Protein AF-A0AAC9Z2P5-F1 (afdb_monomer)

pLDDT: mean 71.12, std 23.17, range [28.77, 97.88]

Radius of gyration: 20.82 Å; Cα contacts (8 Å, |Δi|>4): 228; chains: 1; bounding box: 39×48×89 Å

Organism: NCBI:txid28188

Solvent-accessible surface area (backbone atoms only — not comparable to full-atom values): 12042 Å² total; per-residue (Å²): 138,86,84,81,79,80,78,75,80,77,70,73,73,67,75,71,77,74,74,50,66,41,58,65,67,42,62,92,55,55,72,71,54,43,32,51,53,54,41,75,43,54,64,71,54,55,46,48,36,51,46,46,52,45,52,56,54,65,72,40,83,64,60,72,65,56,46,48,26,52,47,42,42,41,56,30,56,71,49,62,93,42,72,83,44,45,59,54,24,51,52,24,53,48,51,44,44,72,74,40,28,33,58,45,51,41,42,68,65,72,50,88,62,88,69,87,63,80,84,60,80,88,42,79,51,67,45,55,65,70,48,48,55,50,53,60,66,44,68,84,48,86,80,38,84,61,62,96,76,76,61,90,67,72,59,74,47,29,21,80,29,43,28,56,67,59,86,83,58,65,78,90,41,74,76,54,58,43,45,68,29,78,57,31,7,35,72,84,32,70,40,74,47,65,81,81,81,82,129

Foldseek 3Di:
DDDDPPPPPPPPPPPPPPPQLLCVLCPVDDPLVSLQSLLPDDLVSLLSLLLSLLVLVLPAPDDPLLNVLSVLLSVCSVVPPDLVSVLSNLVSLLVNLQPAALVLNCQSFVDSDHDHDPVDHPHDHRQDVVLSVVSVVCSLQPPPPDHPPPPCPDNDQFDPPLAPSPSDDPPVRRHHHYDHDSNAHHGSRSDHSPPDPDD

Sequence (199 aa):
MLVAFVASCNRTETISEKKSFRKEFIGEKGIGVVREDFKNASFDVKQKLWIDKLEYLLNQDFDNEIRADIRVIKDFISDFGNEDKYLAFNQATIRLANNIPKEDFMLMFTSLDDYDYSGSFLGKEKVSKVFIDYIEGLKETYYLGENLNGSSIPSVARRKCSCRWCLFVPEEYVTANCDEADFGCGFLWLQSCNRTVFI

InterPro domains:
  IPR061182 Bacteriocin fulvocin C-related [NF033852] (35-197)

Structure (mmCIF, N/CA/C/O backbone):
data_AF-A0AAC9Z2P5-F1
#
_entry.id   AF-A0AAC9Z2P5-F1
#
loop_
_atom_site.group_PDB
_atom_site.id
_atom_site.type_symbol
_atom_site.label_atom_id
_atom_site.label_alt_id
_atom_site.label_comp_id
_atom_site.label_asym_id
_atom_site.label_entity_id
_atom_site.label_seq_id
_atom_site.pdbx_PDB_ins_code
_atom_site.Cartn_x
_atom_site.Cartn_y
_atom_site.Cartn_z
_atom_site.occupancy
_atom_site.B_iso_or_equiv
_atom_site.auth_seq_id
_atom_site.auth_comp_id
_atom_site.auth_asym_id
_atom_site.auth_atom_id
_atom_site.pdbx_PDB_model_num
ATOM 1 N N . MET A 1 1 ? 2.412 -29.783 60.852 1.00 38.56 1 MET A N 1
ATOM 2 C CA . MET A 1 1 ? 2.744 -30.077 59.442 1.00 38.56 1 MET A CA 1
ATOM 3 C C . MET A 1 1 ? 2.203 -28.913 58.621 1.00 38.56 1 MET A C 1
ATOM 5 O O . MET A 1 1 ? 0.990 -28.779 58.554 1.00 38.56 1 MET A O 1
ATOM 9 N N . LEU A 1 2 ? 3.053 -27.995 58.144 1.00 29.05 2 LEU A N 1
ATOM 10 C CA . LEU A 1 2 ? 2.599 -26.867 57.316 1.00 29.05 2 LEU A CA 1
ATOM 11 C C . LEU A 1 2 ? 2.594 -27.287 55.845 1.00 29.05 2 LEU A C 1
ATOM 13 O O . LEU A 1 2 ? 3.617 -27.740 55.340 1.00 29.05 2 LEU A O 1
ATOM 17 N N . VAL A 1 3 ? 1.464 -27.095 55.165 1.00 34.88 3 VAL A N 1
ATOM 18 C CA . VAL A 1 3 ? 1.374 -27.207 53.706 1.00 34.88 3 VAL A CA 1
ATOM 19 C C . VAL A 1 3 ? 1.555 -25.807 53.130 1.00 34.88 3 VAL A C 1
ATOM 21 O O . VAL A 1 3 ? 0.666 -24.965 53.239 1.00 34.88 3 VAL A O 1
ATOM 24 N N . ALA A 1 4 ? 2.727 -25.543 52.556 1.00 33.09 4 ALA A N 1
ATOM 25 C CA . ALA A 1 4 ? 2.986 -24.296 51.850 1.00 33.09 4 ALA A CA 1
ATOM 26 C C . ALA A 1 4 ? 2.346 -24.360 50.457 1.00 33.09 4 ALA A C 1
ATOM 28 O O . ALA A 1 4 ? 2.823 -25.078 49.578 1.00 33.09 4 ALA A O 1
ATOM 29 N N . PHE A 1 5 ? 1.272 -23.599 50.247 1.00 35.12 5 PHE A N 1
ATOM 30 C CA . PHE A 1 5 ? 0.732 -23.377 48.911 1.00 35.12 5 PHE A CA 1
ATOM 31 C C . PHE A 1 5 ? 1.657 -22.424 48.154 1.00 35.12 5 PHE A C 1
ATOM 33 O O . PHE A 1 5 ? 1.626 -21.212 48.365 1.00 35.12 5 PHE A O 1
ATOM 40 N N . VAL A 1 6 ? 2.472 -22.971 47.251 1.00 39.66 6 VAL A N 1
ATOM 41 C CA . VAL A 1 6 ? 3.164 -22.166 46.242 1.00 39.66 6 VAL A CA 1
ATOM 42 C C . VAL A 1 6 ? 2.120 -21.731 45.219 1.00 39.66 6 VAL A C 1
ATOM 44 O O . VAL A 1 6 ? 1.816 -22.453 44.270 1.00 39.66 6 VAL A O 1
ATOM 47 N N . ALA A 1 7 ? 1.547 -20.548 45.430 1.00 38.81 7 ALA A N 1
ATOM 48 C CA . ALA A 1 7 ? 0.775 -19.868 44.405 1.00 38.81 7 ALA A CA 1
ATOM 49 C C . ALA A 1 7 ? 1.733 -19.485 43.270 1.00 38.81 7 ALA A C 1
ATOM 51 O O . ALA A 1 7 ? 2.387 -18.443 43.312 1.00 38.81 7 ALA A O 1
ATOM 52 N N . SER A 1 8 ? 1.843 -20.356 42.265 1.00 33.38 8 SER A N 1
ATOM 53 C CA . SER A 1 8 ? 2.483 -19.994 41.008 1.00 33.38 8 SER A CA 1
ATOM 54 C C . SER A 1 8 ? 1.663 -18.869 40.391 1.00 33.38 8 SER A C 1
ATOM 56 O O . SER A 1 8 ? 0.564 -19.099 39.879 1.00 33.38 8 SER A O 1
ATOM 58 N N . CYS A 1 9 ? 2.188 -17.646 40.459 1.00 36.66 9 CYS A N 1
ATOM 59 C CA . CYS A 1 9 ? 1.732 -16.552 39.620 1.00 36.66 9 CYS A CA 1
ATOM 60 C C . CYS A 1 9 ? 2.089 -16.904 38.180 1.00 36.66 9 CYS A C 1
ATOM 62 O O . CYS A 1 9 ? 3.079 -16.412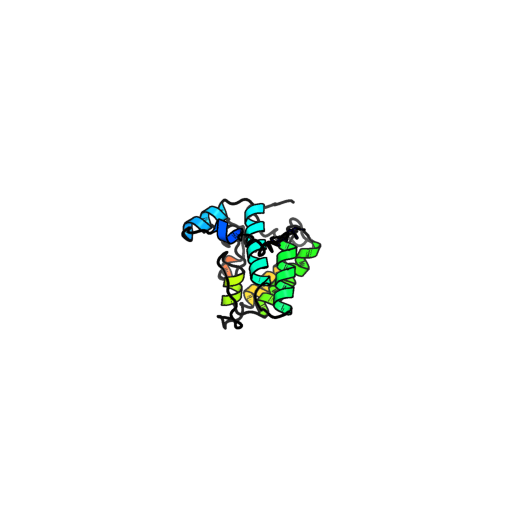 37.636 1.00 36.66 9 CYS A O 1
ATOM 64 N N . ASN A 1 10 ? 1.260 -17.748 37.566 1.00 36.12 10 ASN A N 1
ATOM 65 C CA . ASN A 1 10 ? 1.227 -17.936 36.131 1.00 36.12 10 ASN A CA 1
ATOM 66 C C . ASN A 1 10 ? 0.667 -16.636 35.550 1.00 36.12 10 ASN A C 1
ATOM 68 O O . ASN A 1 10 ? -0.513 -16.512 35.224 1.00 36.12 10 ASN A O 1
ATOM 72 N N . ARG A 1 11 ? 1.532 -15.619 35.515 1.00 36.16 11 ARG A N 1
ATOM 73 C CA . ARG A 1 11 ? 1.327 -14.405 34.754 1.00 36.16 11 ARG A CA 1
ATOM 74 C C . ARG A 1 11 ? 1.364 -14.879 33.313 1.00 36.16 11 ARG A C 1
ATOM 76 O O . ARG A 1 11 ? 2.428 -14.947 32.709 1.00 36.16 11 ARG A O 1
ATOM 83 N N . THR A 1 12 ? 0.197 -15.245 32.785 1.00 35.53 12 THR A N 1
ATOM 84 C CA . THR A 1 12 ? -0.056 -15.082 31.362 1.00 35.53 12 THR A CA 1
ATOM 85 C C . THR A 1 12 ? 0.378 -13.666 31.056 1.00 35.53 12 THR A C 1
ATOM 87 O O . THR A 1 12 ? -0.281 -12.706 31.465 1.00 35.53 12 THR A O 1
ATOM 90 N N . GLU A 1 13 ? 1.527 -13.546 30.403 1.00 32.72 13 GLU A N 1
ATOM 91 C CA . GLU A 1 13 ? 1.824 -12.383 29.602 1.00 32.72 13 GLU A CA 1
ATOM 92 C C . GLU A 1 13 ? 0.683 -12.329 28.590 1.00 32.72 13 GLU A C 1
ATOM 94 O O . GLU A 1 13 ? 0.676 -13.038 27.584 1.00 32.72 13 GLU A O 1
ATOM 99 N N . THR A 1 14 ? -0.344 -11.538 28.917 1.00 34.78 14 THR A N 1
ATOM 100 C CA . THR A 1 14 ? -1.194 -10.913 27.911 1.00 34.78 14 THR A CA 1
ATOM 101 C C . THR A 1 14 ? -0.233 -10.415 26.862 1.00 34.78 14 THR A C 1
ATOM 103 O O . THR A 1 14 ? 0.610 -9.582 27.206 1.00 34.78 14 THR A O 1
ATOM 106 N N . ILE A 1 15 ? -0.311 -11.016 25.667 1.00 41.56 15 ILE A N 1
ATOM 107 C CA . ILE A 1 15 ? 0.574 -10.758 24.533 1.00 41.56 15 ILE A CA 1
ATOM 108 C C . ILE A 1 15 ? 0.814 -9.260 24.521 1.00 41.56 15 ILE A C 1
ATOM 110 O O . ILE A 1 15 ? -0.129 -8.505 24.285 1.00 41.56 15 ILE A O 1
ATOM 114 N N . SER A 1 16 ? 2.034 -8.861 24.900 1.00 40.00 16 SER A N 1
ATOM 115 C CA . SER A 1 16 ? 2.401 -7.454 25.000 1.00 40.00 16 SER A CA 1
ATOM 116 C C . SER A 1 16 ? 1.984 -6.827 23.686 1.00 40.00 16 SER A C 1
ATOM 118 O O . SER A 1 16 ? 2.420 -7.325 22.643 1.00 40.00 16 SER A O 1
ATOM 120 N N . GLU A 1 17 ? 1.081 -5.840 23.731 1.00 48.19 17 GLU A N 1
ATOM 121 C CA . GLU A 1 17 ? 0.601 -5.156 22.537 1.00 48.19 17 GLU A CA 1
ATOM 122 C C . GLU A 1 17 ? 1.838 -4.650 21.810 1.00 48.19 17 GLU A C 1
ATOM 124 O O . GLU A 1 17 ? 2.473 -3.680 22.232 1.00 48.19 17 GLU A O 1
ATOM 129 N N . LYS A 1 18 ? 2.251 -5.387 20.772 1.00 56.19 18 LYS A N 1
ATOM 130 C CA . LYS A 1 18 ? 3.518 -5.154 20.096 1.00 56.19 18 LYS A CA 1
ATOM 131 C C . LYS A 1 18 ? 3.327 -3.859 19.335 1.00 56.19 18 LYS A C 1
ATOM 133 O O . LYS A 1 18 ? 2.736 -3.852 18.259 1.00 56.19 18 LYS A O 1
ATOM 138 N N . LYS A 1 19 ? 3.724 -2.768 19.987 1.00 69.00 19 LYS A N 1
ATOM 139 C CA . LYS A 1 19 ? 3.325 -1.413 19.633 1.00 69.00 19 LYS A CA 1
ATOM 140 C C . LYS A 1 19 ? 3.670 -1.176 18.167 1.00 69.00 19 LYS A C 1
ATOM 142 O O . LYS A 1 19 ? 4.831 -1.277 17.777 1.00 69.00 19 LYS A O 1
ATOM 147 N N . SER A 1 20 ? 2.626 -0.979 17.360 1.00 87.44 20 SER A N 1
ATOM 148 C CA . SER A 1 20 ? 2.726 -0.907 15.900 1.00 87.44 20 SER A CA 1
ATOM 149 C C . SER A 1 20 ? 3.740 0.165 15.521 1.00 87.44 20 SER A C 1
ATOM 151 O O . SER A 1 20 ? 3.612 1.318 15.941 1.00 87.44 20 SER A O 1
ATOM 153 N N . PHE A 1 21 ? 4.745 -0.213 14.730 1.00 91.38 21 PHE A N 1
ATOM 154 C CA . PHE A 1 21 ? 5.845 0.684 14.368 1.00 91.38 21 PHE A CA 1
ATOM 155 C C . PHE A 1 21 ? 5.322 1.932 13.645 1.00 91.38 21 PHE A C 1
ATOM 157 O O . PHE A 1 21 ? 5.793 3.045 13.868 1.00 91.38 21 PHE A O 1
ATOM 164 N N . ARG A 1 22 ? 4.275 1.754 12.838 1.00 93.12 22 ARG A N 1
ATOM 165 C CA . ARG A 1 22 ? 3.532 2.820 12.169 1.00 93.12 22 ARG A CA 1
ATOM 166 C C . ARG A 1 22 ? 2.780 3.724 13.146 1.00 93.12 22 ARG A C 1
ATOM 168 O O . ARG A 1 22 ? 2.851 4.940 12.991 1.00 93.12 22 ARG A O 1
ATOM 175 N N . LYS A 1 23 ? 2.123 3.181 14.181 1.00 92.06 23 LYS A N 1
ATOM 176 C CA . LYS A 1 23 ? 1.479 4.002 15.229 1.00 92.06 23 LYS A CA 1
ATOM 177 C C . LYS A 1 23 ? 2.495 4.821 16.025 1.00 92.06 23 LYS A C 1
ATOM 179 O O . LYS A 1 23 ? 2.200 5.961 16.368 1.00 92.06 23 LYS A O 1
ATOM 184 N N . GLU A 1 24 ? 3.694 4.294 16.273 1.00 93.31 24 GLU A N 1
ATOM 185 C CA . GLU A 1 24 ? 4.787 5.068 16.886 1.00 93.31 24 GLU A CA 1
ATOM 186 C C . GLU A 1 24 ? 5.329 6.159 15.959 1.00 93.31 24 GLU A C 1
ATOM 188 O O . GLU A 1 24 ? 5.602 7.272 16.405 1.00 93.31 24 GLU A O 1
ATOM 193 N N . PHE A 1 25 ? 5.466 5.851 14.668 1.00 92.38 25 PHE A N 1
ATOM 194 C CA . PHE A 1 25 ? 5.950 6.790 13.662 1.00 92.38 25 PHE A CA 1
ATOM 195 C C . PHE A 1 25 ? 4.997 7.973 13.452 1.00 92.38 25 PHE A C 1
ATOM 197 O O . PHE A 1 25 ? 5.459 9.108 13.324 1.00 92.38 25 PHE A O 1
ATOM 204 N N . ILE A 1 26 ? 3.685 7.719 13.447 1.00 91.94 26 ILE A N 1
ATOM 205 C CA . ILE A 1 26 ? 2.638 8.746 13.355 1.00 91.94 26 ILE A CA 1
ATOM 206 C C . ILE A 1 26 ? 2.529 9.511 14.682 1.00 91.94 26 ILE A C 1
ATOM 208 O O . ILE A 1 26 ? 2.657 10.733 14.696 1.00 91.94 26 ILE A O 1
ATOM 212 N N . GLY A 1 27 ? 2.343 8.811 15.806 1.00 89.94 27 GLY A N 1
ATOM 213 C CA . GLY A 1 27 ? 2.159 9.430 17.122 1.00 89.94 27 GLY A CA 1
ATOM 214 C C . GLY A 1 27 ? 1.035 10.475 17.134 1.00 89.94 27 GLY A C 1
ATOM 215 O O . GLY A 1 27 ? -0.022 10.273 16.547 1.00 89.94 27 GLY A O 1
ATOM 216 N N . GLU A 1 28 ? 1.287 11.615 17.780 1.00 90.44 28 GLU A N 1
ATOM 217 C CA . GLU A 1 28 ? 0.388 12.785 17.799 1.00 90.44 28 GLU A CA 1
ATOM 218 C C . GLU A 1 28 ? 0.760 13.836 16.728 1.00 90.44 28 GLU A C 1
ATOM 220 O O . GLU A 1 28 ? 0.352 14.997 16.798 1.00 90.44 28 GLU A O 1
ATOM 225 N N . LYS A 1 29 ? 1.590 13.470 15.740 1.00 89.75 29 LYS A N 1
ATOM 226 C CA . LYS A 1 29 ? 2.103 14.412 14.737 1.00 89.75 29 LYS A CA 1
ATOM 227 C C . LYS A 1 29 ? 0.994 14.848 13.780 1.00 89.75 29 LYS A C 1
ATOM 229 O O . LYS A 1 29 ? 0.235 14.035 13.259 1.00 89.75 29 LYS A O 1
ATOM 234 N N . GLY A 1 30 ? 0.966 16.138 13.448 1.00 86.25 30 GLY A N 1
ATOM 235 C CA . GLY A 1 30 ? 0.124 16.637 12.361 1.00 86.25 30 GLY A CA 1
ATOM 236 C C . GLY A 1 30 ? 0.540 16.051 11.005 1.00 86.25 30 GLY A C 1
ATOM 237 O O . GLY A 1 30 ? 1.726 15.834 10.754 1.00 86.25 30 GLY A O 1
ATOM 238 N N . ILE A 1 31 ? -0.422 15.860 10.096 1.00 83.00 31 ILE A N 1
ATOM 239 C CA . ILE A 1 31 ? -0.222 15.199 8.790 1.00 83.00 31 ILE A CA 1
ATOM 240 C C . ILE A 1 31 ? 0.928 15.782 7.944 1.00 83.00 31 ILE A C 1
ATOM 242 O O . ILE A 1 31 ? 1.578 15.050 7.201 1.00 83.00 31 ILE A O 1
ATOM 246 N N . GLY A 1 32 ? 1.218 17.083 8.064 1.00 83.00 32 GLY A N 1
ATOM 247 C CA . GLY A 1 32 ? 2.366 17.711 7.398 1.00 83.00 32 GLY A CA 1
ATOM 248 C C . GLY A 1 32 ? 3.719 17.212 7.919 1.00 83.00 32 GLY A C 1
ATOM 249 O O . GLY A 1 32 ? 4.622 16.971 7.126 1.00 83.00 32 GLY A O 1
ATOM 250 N N . VAL A 1 33 ? 3.835 16.987 9.231 1.00 88.31 33 VAL A N 1
ATOM 251 C CA . VAL A 1 33 ? 5.052 16.463 9.872 1.00 88.31 33 VAL A CA 1
ATOM 252 C C . VAL A 1 33 ? 5.230 14.982 9.546 1.00 88.31 33 VAL A C 1
ATOM 254 O O . VAL A 1 33 ? 6.318 14.583 9.157 1.00 88.31 33 VAL A O 1
ATOM 257 N N . VAL A 1 34 ? 4.158 14.178 9.596 1.00 87.06 34 VAL A N 1
ATOM 258 C CA . VAL A 1 34 ? 4.211 12.751 9.208 1.00 87.06 34 VAL A CA 1
ATOM 259 C C . VAL A 1 34 ? 4.698 12.579 7.765 1.00 87.06 34 VAL A C 1
ATOM 261 O O . VAL A 1 34 ? 5.475 11.669 7.485 1.00 87.06 34 VAL A O 1
ATOM 264 N N . ARG A 1 35 ? 4.270 13.458 6.847 1.00 81.69 35 ARG A N 1
ATOM 265 C CA . ARG A 1 35 ? 4.728 13.453 5.448 1.00 81.69 35 ARG A CA 1
ATOM 266 C C . ARG A 1 35 ? 6.212 13.781 5.322 1.00 81.69 35 ARG A C 1
ATOM 268 O O . ARG A 1 35 ? 6.916 13.043 4.645 1.00 81.69 35 ARG A O 1
ATOM 275 N N . GLU A 1 36 ? 6.685 14.834 5.983 1.00 82.56 36 GLU A N 1
ATOM 276 C CA . GLU A 1 36 ? 8.094 15.240 5.913 1.00 82.56 36 GLU A CA 1
ATOM 277 C C . GLU A 1 36 ? 9.021 14.219 6.601 1.00 82.56 36 GLU A C 1
ATOM 279 O O . GLU A 1 36 ? 10.070 13.872 6.059 1.00 82.56 36 GLU A O 1
ATOM 284 N N . ASP A 1 37 ? 8.602 13.644 7.731 1.00 87.94 37 ASP A N 1
ATOM 285 C CA . ASP A 1 37 ? 9.304 12.527 8.371 1.00 87.94 37 ASP A CA 1
ATOM 286 C C . ASP A 1 37 ? 9.356 11.304 7.443 1.00 87.94 37 ASP A C 1
ATOM 288 O O . ASP A 1 37 ? 10.399 10.662 7.327 1.00 87.94 37 ASP A O 1
ATOM 292 N N . PHE A 1 38 ? 8.251 10.973 6.760 1.00 86.25 38 PHE A N 1
ATOM 293 C CA . PHE A 1 38 ? 8.214 9.846 5.824 1.00 86.25 38 PHE A CA 1
ATOM 294 C C . PHE A 1 38 ? 9.111 10.096 4.615 1.00 86.25 38 PHE A C 1
ATOM 296 O O . PHE A 1 38 ? 9.877 9.218 4.237 1.00 86.25 38 PHE A O 1
ATOM 303 N N . LYS A 1 39 ? 9.065 11.294 4.029 1.00 78.94 39 LYS A N 1
ATOM 304 C CA . LYS A 1 39 ? 9.911 11.716 2.906 1.00 78.94 39 LYS A CA 1
ATOM 305 C C . LYS A 1 39 ? 11.392 11.488 3.210 1.00 78.94 39 LYS A C 1
ATOM 307 O O . LYS A 1 39 ? 12.069 10.802 2.443 1.00 78.94 39 LYS A O 1
ATOM 312 N N . ASN A 1 40 ? 11.842 11.974 4.367 1.00 83.06 40 ASN A N 1
ATOM 313 C CA . ASN A 1 40 ? 13.234 11.912 4.819 1.00 83.06 40 ASN A CA 1
ATOM 314 C C . ASN A 1 40 ? 13.641 10.560 5.445 1.00 83.06 40 ASN A C 1
ATOM 316 O O . ASN A 1 40 ? 14.812 10.362 5.767 1.00 83.06 40 ASN A O 1
ATOM 320 N N . ALA A 1 41 ? 12.709 9.617 5.614 1.00 85.56 41 ALA A N 1
ATOM 321 C CA . ALA A 1 41 ? 13.006 8.286 6.128 1.00 85.56 41 ALA A CA 1
ATOM 322 C C . ALA A 1 41 ? 13.820 7.436 5.132 1.00 85.56 41 ALA A C 1
ATOM 324 O O . ALA A 1 41 ? 13.641 7.521 3.910 1.00 85.56 41 ALA A O 1
ATOM 325 N N . SER A 1 42 ? 14.680 6.559 5.666 1.00 85.75 42 SER A N 1
ATOM 326 C CA . SER A 1 42 ? 15.396 5.556 4.870 1.00 85.75 42 SER A CA 1
ATOM 327 C C . SER A 1 42 ? 14.437 4.541 4.241 1.00 85.75 42 SER A C 1
ATOM 329 O O . SER A 1 42 ? 13.297 4.380 4.688 1.00 85.75 42 SER A O 1
ATOM 331 N N . PHE A 1 43 ? 14.919 3.823 3.222 1.00 83.50 43 PHE A N 1
ATOM 332 C CA . PHE A 1 43 ? 14.176 2.735 2.589 1.00 83.50 43 PHE A CA 1
ATOM 333 C C . PHE A 1 43 ? 13.653 1.725 3.624 1.00 83.50 43 PHE A C 1
ATOM 335 O O . PHE A 1 43 ? 12.448 1.503 3.679 1.00 83.50 43 PHE A O 1
ATOM 342 N N . ASP A 1 44 ? 14.513 1.213 4.509 1.00 87.50 44 ASP A N 1
ATOM 343 C CA . ASP A 1 44 ? 14.148 0.217 5.531 1.00 87.50 44 ASP A CA 1
ATOM 344 C C . ASP A 1 44 ? 13.015 0.700 6.452 1.00 87.50 44 ASP A C 1
ATOM 346 O O . ASP A 1 44 ? 12.132 -0.068 6.837 1.00 87.50 44 ASP A O 1
ATOM 350 N N . VAL A 1 45 ? 13.008 1.993 6.801 1.00 91.25 45 VAL A N 1
ATOM 351 C CA . VAL A 1 45 ? 11.936 2.590 7.610 1.00 91.25 45 VAL A CA 1
ATOM 352 C C . VAL A 1 45 ? 10.639 2.647 6.804 1.00 91.25 45 VAL A C 1
ATOM 354 O O . VAL A 1 45 ? 9.611 2.194 7.304 1.00 91.25 45 VAL A O 1
ATOM 357 N N . LYS A 1 46 ? 10.675 3.127 5.552 1.00 88.06 46 LYS A N 1
ATOM 358 C CA . LYS A 1 46 ? 9.504 3.158 4.653 1.00 88.06 46 LYS A CA 1
ATOM 359 C C . LYS A 1 46 ? 8.936 1.749 4.434 1.00 88.06 46 LYS A C 1
ATOM 361 O O . LYS A 1 46 ? 7.738 1.536 4.612 1.00 88.06 46 LYS A O 1
ATOM 366 N N . GLN A 1 47 ? 9.795 0.777 4.134 1.00 90.62 47 GLN A N 1
ATOM 367 C CA . GLN A 1 47 ? 9.462 -0.637 3.953 1.00 90.62 47 GLN A CA 1
ATOM 368 C C . GLN A 1 47 ? 8.773 -1.206 5.202 1.00 90.62 47 GLN A C 1
ATOM 370 O O . GLN A 1 47 ? 7.673 -1.755 5.114 1.00 90.62 47 GLN A O 1
ATOM 375 N N . LYS A 1 48 ? 9.360 -0.997 6.386 1.00 94.44 48 LYS A N 1
ATOM 376 C CA . LYS A 1 48 ? 8.805 -1.465 7.662 1.00 94.44 48 LYS A CA 1
ATOM 377 C C . LYS A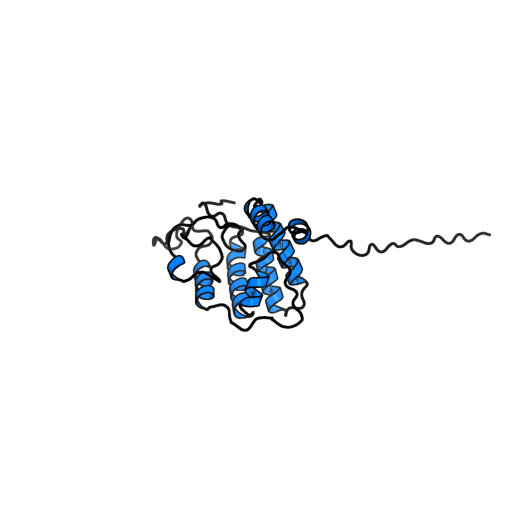 1 48 ? 7.450 -0.831 7.996 1.00 94.44 48 LYS A C 1
ATOM 379 O O . LYS A 1 48 ? 6.588 -1.525 8.529 1.00 94.44 48 LYS A O 1
ATOM 384 N N . LEU A 1 49 ? 7.230 0.446 7.669 1.00 94.00 49 LEU A N 1
ATOM 385 C CA . LEU A 1 49 ? 5.930 1.112 7.850 1.00 94.00 49 LEU A CA 1
ATOM 386 C C . LEU A 1 49 ? 4.829 0.464 7.001 1.00 94.00 49 LEU A C 1
ATOM 388 O O . LEU A 1 49 ? 3.716 0.263 7.492 1.00 94.00 49 LEU A O 1
ATOM 392 N N . TRP A 1 50 ? 5.141 0.087 5.759 1.00 93.56 50 TRP A N 1
ATOM 393 C CA . TRP A 1 50 ? 4.189 -0.591 4.878 1.00 93.56 50 TRP A CA 1
ATOM 394 C C . TRP A 1 50 ? 3.946 -2.049 5.251 1.00 93.56 50 TRP A C 1
ATOM 396 O O . TRP A 1 50 ? 2.800 -2.490 5.204 1.00 93.56 50 TRP A O 1
ATOM 406 N N . ILE A 1 51 ? 4.969 -2.777 5.703 1.00 95.44 51 ILE A N 1
ATOM 407 C CA . ILE A 1 51 ? 4.791 -4.127 6.260 1.00 95.44 51 ILE A CA 1
ATOM 408 C C . ILE A 1 51 ? 3.852 -4.073 7.475 1.00 95.44 51 ILE A C 1
ATOM 410 O O . ILE A 1 51 ? 2.883 -4.824 7.517 1.00 95.44 51 ILE A O 1
ATOM 414 N N . ASP A 1 52 ? 4.063 -3.140 8.408 1.00 95.69 52 ASP A N 1
ATOM 415 C CA . ASP A 1 52 ? 3.236 -2.962 9.615 1.00 95.69 52 ASP A CA 1
ATOM 416 C C . ASP A 1 52 ? 1.783 -2.536 9.278 1.00 95.69 52 ASP A C 1
ATOM 418 O O . ASP A 1 52 ? 0.830 -3.034 9.881 1.00 95.69 52 ASP A O 1
ATOM 422 N N . LYS A 1 53 ? 1.577 -1.694 8.247 1.00 95.25 53 LYS A N 1
ATOM 423 C CA . LYS A 1 53 ? 0.243 -1.379 7.679 1.00 95.25 53 LYS A CA 1
ATOM 424 C C . LYS A 1 53 ? -0.435 -2.616 7.079 1.00 95.25 53 LYS A C 1
ATOM 426 O O . LYS A 1 53 ? -1.627 -2.821 7.300 1.00 95.25 53 LYS A O 1
ATOM 431 N N . LEU A 1 54 ? 0.296 -3.444 6.335 1.00 96.12 54 LEU A N 1
ATOM 432 C CA . LEU A 1 54 ? -0.249 -4.648 5.698 1.00 96.12 54 LEU A CA 1
ATOM 433 C C . LEU A 1 54 ? -0.529 -5.764 6.708 1.00 96.12 54 LEU A C 1
ATOM 435 O O . LEU A 1 54 ? -1.505 -6.488 6.544 1.00 96.12 54 LEU A O 1
ATOM 439 N N . GLU A 1 55 ? 0.251 -5.882 7.783 1.00 96.06 55 GLU A N 1
ATOM 440 C CA . GLU A 1 55 ? -0.073 -6.777 8.903 1.00 96.06 55 GLU A CA 1
ATOM 441 C C . GLU A 1 55 ? -1.345 -6.344 9.626 1.00 96.06 55 GLU A C 1
ATOM 443 O O . GLU A 1 55 ? -2.202 -7.183 9.896 1.00 96.06 55 GLU A O 1
ATOM 448 N N . TYR A 1 56 ? -1.528 -5.042 9.856 1.00 95.19 56 TYR A N 1
ATOM 449 C CA . TYR A 1 56 ? -2.795 -4.513 10.358 1.00 95.19 56 TYR A CA 1
ATOM 450 C C . TYR A 1 56 ? -3.975 -4.843 9.419 1.00 95.19 56 TYR A C 1
ATOM 452 O O . TYR A 1 56 ? -5.016 -5.292 9.900 1.00 95.19 56 TYR A O 1
ATOM 460 N N . LEU A 1 57 ? -3.812 -4.700 8.095 1.00 96.06 57 LEU A N 1
ATOM 461 C CA . LEU A 1 57 ? -4.853 -5.052 7.116 1.00 96.06 57 LEU A CA 1
ATOM 462 C C . LEU A 1 57 ? -5.153 -6.563 7.094 1.00 96.06 57 LEU A C 1
ATOM 464 O O . LEU A 1 57 ? -6.307 -6.953 6.965 1.00 96.06 57 LEU A O 1
ATOM 468 N N . LEU A 1 58 ? -4.151 -7.428 7.273 1.00 96.38 58 LEU A N 1
ATOM 469 C CA . LEU A 1 58 ? -4.348 -8.885 7.339 1.00 96.38 58 LEU A CA 1
ATOM 470 C C . LEU A 1 58 ? -5.094 -9.360 8.594 1.00 96.38 58 LEU A C 1
ATOM 472 O O . LEU A 1 58 ? -5.624 -10.473 8.584 1.00 96.38 58 LEU A O 1
ATOM 476 N N . ASN A 1 59 ? -5.144 -8.530 9.638 1.00 94.19 59 ASN A N 1
ATOM 477 C CA . ASN A 1 59 ? -5.914 -8.778 10.857 1.00 94.19 59 ASN A CA 1
ATOM 478 C C . ASN A 1 59 ? -7.374 -8.291 10.761 1.00 94.19 59 ASN A C 1
ATOM 480 O O . ASN A 1 59 ? -8.152 -8.550 11.677 1.00 94.19 59 ASN A O 1
ATOM 484 N N . GLN A 1 60 ? -7.755 -7.603 9.679 1.00 94.25 60 GLN A N 1
ATOM 485 C CA . GLN A 1 60 ? -9.148 -7.246 9.398 1.00 94.25 60 GLN A CA 1
ATOM 486 C C . GLN A 1 60 ? -9.926 -8.459 8.858 1.00 94.25 60 GLN A C 1
ATOM 488 O O . GLN A 1 60 ? -9.356 -9.357 8.229 1.00 94.25 60 GLN A O 1
ATOM 493 N N . ASP A 1 61 ? -11.248 -8.461 9.043 1.00 94.69 61 ASP A N 1
ATOM 494 C CA . ASP A 1 61 ? -12.135 -9.560 8.628 1.00 94.69 61 ASP A CA 1
ATOM 495 C C . ASP A 1 61 ? -12.532 -9.490 7.138 1.00 94.69 61 ASP A C 1
ATOM 497 O O . ASP A 1 61 ? -13.702 -9.545 6.765 1.00 94.69 61 ASP A O 1
ATOM 501 N N . PHE A 1 62 ? -11.538 -9.315 6.263 1.00 95.19 62 PHE A N 1
ATOM 502 C CA . PHE A 1 62 ? -11.725 -9.433 4.817 1.00 95.19 62 PHE A CA 1
ATOM 503 C C . PHE A 1 62 ? -11.933 -10.895 4.394 1.00 95.19 62 PHE A C 1
ATOM 505 O O . PHE A 1 62 ? -11.488 -11.834 5.065 1.00 95.19 62 PHE A O 1
ATOM 512 N N . ASP A 1 63 ? -12.516 -11.091 3.210 1.00 94.19 63 ASP A N 1
ATOM 513 C CA . ASP A 1 63 ? -12.603 -12.409 2.587 1.00 94.19 63 ASP A CA 1
ATOM 514 C C . ASP A 1 63 ? -11.219 -13.043 2.306 1.00 94.19 63 ASP A C 1
ATOM 516 O O . ASP A 1 63 ? -10.145 -12.458 2.487 1.00 94.19 63 ASP A O 1
ATOM 520 N N . ASN A 1 64 ? -11.232 -14.313 1.904 1.00 95.06 64 ASN A N 1
ATOM 521 C CA . ASN A 1 64 ? -10.001 -15.072 1.697 1.00 95.06 64 ASN A CA 1
ATOM 522 C C . ASN A 1 64 ? -9.191 -14.619 0.476 1.00 95.06 64 ASN A C 1
ATOM 524 O O . ASN A 1 64 ? -7.971 -14.786 0.500 1.00 95.06 64 ASN A O 1
ATOM 528 N N . GLU A 1 65 ? -9.827 -14.062 -0.556 1.00 95.69 65 GLU A N 1
ATOM 529 C CA . GLU A 1 65 ? -9.159 -13.633 -1.789 1.00 95.69 65 GLU A CA 1
ATOM 530 C C . GLU A 1 65 ? -8.412 -12.320 -1.548 1.00 95.69 65 GLU A C 1
ATOM 532 O O . GLU A 1 65 ? -7.205 -12.245 -1.777 1.00 95.69 65 GLU A O 1
ATOM 537 N N . ILE A 1 66 ? -9.079 -11.341 -0.934 1.00 96.19 66 ILE A N 1
ATOM 538 C CA . ILE A 1 66 ? -8.475 -10.073 -0.506 1.00 96.19 66 ILE A CA 1
ATOM 539 C C . ILE A 1 66 ? -7.301 -10.325 0.443 1.00 96.19 66 ILE A C 1
ATOM 541 O O . ILE A 1 66 ? -6.213 -9.782 0.245 1.00 96.19 66 ILE A O 1
ATOM 545 N N . ARG A 1 67 ? -7.459 -11.202 1.446 1.00 97.06 67 ARG A N 1
ATOM 546 C CA . ARG A 1 67 ? -6.343 -11.549 2.347 1.00 97.06 67 ARG A CA 1
ATOM 547 C C . ARG A 1 67 ? -5.221 -12.300 1.637 1.00 97.06 67 ARG A C 1
ATOM 549 O O . ARG A 1 67 ? -4.074 -12.185 2.062 1.00 97.06 67 ARG A O 1
ATOM 556 N N . ALA A 1 68 ? -5.501 -13.082 0.595 1.00 97.88 68 ALA A N 1
ATOM 557 C CA . ALA A 1 68 ? -4.455 -13.717 -0.205 1.00 97.88 68 ALA A CA 1
ATOM 558 C C . ALA A 1 68 ? -3.657 -12.672 -0.999 1.00 97.88 68 ALA A C 1
ATOM 560 O O . ALA A 1 68 ? -2.428 -12.676 -0.927 1.00 97.88 68 ALA A O 1
ATOM 561 N N . ASP A 1 69 ? -4.329 -11.729 -1.659 1.00 97.81 69 ASP A N 1
ATOM 562 C CA . ASP A 1 69 ? -3.664 -10.670 -2.423 1.00 97.81 69 ASP A CA 1
ATOM 563 C C . ASP A 1 69 ? -2.847 -9.729 -1.523 1.00 97.81 69 ASP A C 1
ATOM 565 O O . ASP A 1 69 ? -1.686 -9.448 -1.824 1.00 97.81 69 ASP A O 1
ATOM 569 N N . ILE A 1 70 ? -3.375 -9.332 -0.357 1.00 97.19 70 ILE A N 1
ATOM 570 C CA . ILE A 1 70 ? -2.625 -8.536 0.633 1.00 97.19 70 ILE A CA 1
ATOM 571 C C . ILE A 1 70 ? -1.377 -9.293 1.133 1.00 97.19 70 ILE A C 1
ATOM 573 O O . ILE A 1 70 ? -0.326 -8.674 1.316 1.00 97.19 70 ILE A O 1
ATOM 577 N N . ARG A 1 71 ? -1.438 -10.626 1.319 1.00 97.75 71 ARG A N 1
ATOM 578 C CA . ARG A 1 71 ? -0.251 -11.430 1.688 1.00 97.75 71 ARG A CA 1
ATOM 579 C C . ARG A 1 71 ? 0.818 -11.393 0.602 1.00 97.75 71 ARG A C 1
ATOM 581 O O . ARG A 1 71 ? 1.974 -11.169 0.941 1.00 97.75 71 ARG A O 1
ATOM 588 N N . VAL A 1 72 ? 0.443 -11.575 -0.666 1.00 96.38 72 VAL A N 1
ATOM 589 C CA . VAL A 1 72 ? 1.382 -11.522 -1.803 1.00 96.38 72 VAL A CA 1
ATOM 590 C C . VAL A 1 72 ? 2.030 -10.138 -1.909 1.00 96.38 72 VAL A C 1
ATOM 592 O O . VAL A 1 72 ? 3.241 -10.036 -2.090 1.00 96.38 72 VAL A O 1
ATOM 595 N N . ILE A 1 73 ? 1.254 -9.068 -1.713 1.00 94.19 73 ILE A N 1
ATOM 596 C CA . ILE A 1 73 ? 1.778 -7.697 -1.693 1.00 94.19 73 ILE A CA 1
ATOM 597 C C . ILE A 1 73 ? 2.781 -7.505 -0.545 1.00 94.19 73 ILE A C 1
ATOM 599 O O . ILE A 1 73 ? 3.875 -6.985 -0.770 1.00 94.19 73 ILE A O 1
ATOM 603 N N . LYS A 1 74 ? 2.461 -7.966 0.673 1.00 95.88 74 LYS A N 1
ATOM 604 C CA . LYS A 1 74 ? 3.372 -7.874 1.829 1.00 95.88 74 LYS A CA 1
ATOM 605 C C . LYS A 1 74 ? 4.660 -8.679 1.635 1.00 95.88 74 LYS A C 1
ATOM 607 O O . LYS A 1 74 ? 5.737 -8.205 1.991 1.00 95.88 74 LYS A O 1
ATOM 612 N N . ASP A 1 75 ? 4.550 -9.887 1.096 1.00 95.19 75 ASP A N 1
ATOM 613 C CA . ASP A 1 75 ? 5.666 -10.809 0.860 1.00 95.19 75 ASP A CA 1
ATOM 614 C C . ASP A 1 75 ? 6.672 -10.263 -0.170 1.00 95.19 75 ASP A C 1
ATOM 616 O O . ASP A 1 75 ? 7.884 -10.402 -0.002 1.00 95.19 75 ASP A O 1
ATOM 620 N N . PHE A 1 76 ? 6.173 -9.560 -1.188 1.00 91.06 76 PHE A N 1
ATOM 621 C CA . PHE A 1 76 ? 6.993 -8.810 -2.137 1.00 91.06 76 PHE A CA 1
ATOM 622 C C . PHE A 1 76 ? 7.625 -7.549 -1.527 1.00 91.06 76 PHE A C 1
ATOM 624 O O . PHE A 1 76 ? 8.772 -7.244 -1.822 1.00 91.06 76 PHE A O 1
ATOM 631 N N . ILE A 1 77 ? 6.922 -6.814 -0.657 1.00 90.25 77 ILE A N 1
ATOM 632 C CA . ILE A 1 77 ? 7.514 -5.648 0.030 1.00 90.25 77 ILE A CA 1
ATOM 633 C C . ILE A 1 77 ? 8.579 -6.078 1.042 1.00 90.25 77 ILE A C 1
ATOM 635 O O . ILE A 1 77 ? 9.534 -5.341 1.258 1.00 90.25 77 ILE A O 1
ATOM 639 N N . SER A 1 78 ? 8.430 -7.253 1.656 1.00 91.44 78 SER A N 1
ATOM 640 C CA . SER A 1 78 ? 9.433 -7.815 2.570 1.00 91.44 78 SER A CA 1
ATOM 641 C C . SER A 1 78 ? 10.715 -8.172 1.814 1.00 91.44 78 SER A C 1
ATOM 643 O O . SER A 1 78 ? 11.788 -7.714 2.196 1.00 91.44 78 SER A O 1
ATOM 645 N N . ASP A 1 79 ? 10.582 -8.861 0.678 1.00 87.25 79 ASP A N 1
ATOM 646 C CA . ASP A 1 79 ? 11.696 -9.207 -0.214 1.00 87.25 79 ASP A CA 1
ATOM 647 C C . ASP A 1 79 ? 11.725 -8.263 -1.429 1.00 87.25 79 ASP A C 1
ATOM 649 O O . ASP A 1 79 ? 11.655 -8.684 -2.587 1.00 87.25 79 ASP A O 1
ATOM 653 N N . PHE A 1 80 ? 11.759 -6.956 -1.161 1.00 81.38 80 PHE A N 1
ATOM 654 C CA . PHE A 1 80 ? 11.709 -5.935 -2.204 1.00 81.38 80 PHE A CA 1
ATOM 655 C C . PHE A 1 80 ? 12.962 -6.000 -3.082 1.00 81.38 80 PHE A C 1
ATOM 657 O O . PHE A 1 80 ? 14.081 -5.988 -2.575 1.00 81.38 80 PHE A O 1
ATOM 664 N N . GLY A 1 81 ? 12.772 -6.050 -4.402 1.00 69.25 81 GLY A N 1
ATOM 665 C CA . GLY A 1 81 ? 13.850 -6.389 -5.334 1.00 69.25 81 GLY A CA 1
ATOM 666 C C . GLY A 1 81 ? 13.997 -7.896 -5.597 1.00 69.25 81 GLY A C 1
ATOM 667 O O . GLY A 1 81 ? 15.048 -8.352 -6.035 1.00 69.25 81 GLY A O 1
ATOM 668 N N . ASN A 1 82 ? 12.955 -8.690 -5.338 1.00 80.50 82 ASN A N 1
ATOM 669 C CA . ASN A 1 82 ? 12.848 -10.056 -5.843 1.00 80.50 82 ASN A CA 1
ATOM 670 C C . ASN A 1 82 ? 12.051 -10.072 -7.167 1.00 80.50 82 ASN A C 1
ATOM 672 O O . ASN A 1 82 ? 10.857 -9.758 -7.187 1.00 80.50 82 ASN A O 1
ATOM 676 N N . GLU A 1 83 ? 12.719 -10.439 -8.266 1.00 71.25 83 GLU A N 1
ATOM 677 C CA . GLU A 1 83 ? 12.133 -10.539 -9.613 1.00 71.25 83 GLU A CA 1
ATOM 678 C C . GLU A 1 83 ? 10.957 -11.524 -9.680 1.00 71.25 83 GLU A C 1
ATOM 680 O O . GLU A 1 83 ? 9.869 -11.154 -10.131 1.00 71.25 83 GLU A O 1
ATOM 685 N N . ASP A 1 84 ? 11.143 -12.746 -9.172 1.00 79.62 84 ASP A N 1
ATOM 686 C CA . ASP A 1 84 ? 10.143 -13.822 -9.222 1.00 79.62 84 ASP A CA 1
ATOM 687 C C . ASP A 1 84 ? 8.836 -13.426 -8.512 1.00 79.62 84 ASP A C 1
ATOM 689 O O . ASP A 1 84 ? 7.731 -13.740 -8.968 1.00 79.62 84 ASP A O 1
ATOM 693 N N . LYS A 1 85 ? 8.946 -12.682 -7.405 1.00 85.69 85 LYS A N 1
ATOM 694 C CA . LYS A 1 85 ? 7.798 -12.186 -6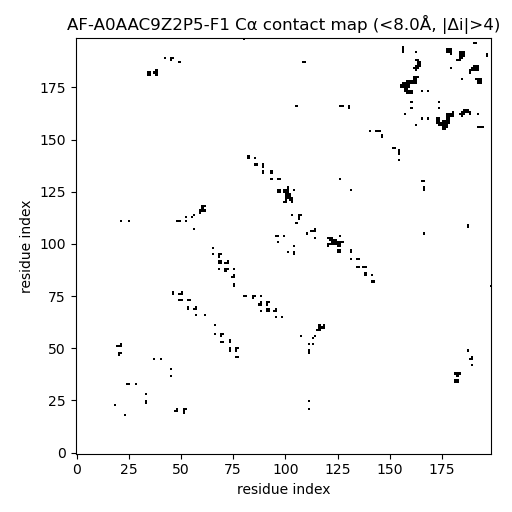.633 1.00 85.69 85 LYS A CA 1
ATOM 695 C C . LYS A 1 85 ? 7.045 -11.048 -7.321 1.00 85.69 85 LYS A C 1
ATOM 697 O O . LYS A 1 85 ? 5.861 -10.856 -7.035 1.00 85.69 85 LYS A O 1
ATOM 702 N N . TYR A 1 86 ? 7.667 -10.300 -8.232 1.00 79.81 86 TYR A N 1
ATOM 703 C CA . TYR A 1 86 ? 7.043 -9.106 -8.810 1.00 79.81 86 TYR A CA 1
ATOM 704 C C . TYR A 1 86 ? 5.817 -9.398 -9.670 1.00 79.81 86 TYR A C 1
ATOM 706 O O . TYR A 1 86 ? 4.811 -8.687 -9.591 1.00 79.81 86 TYR A O 1
ATOM 714 N N . LEU A 1 87 ? 5.875 -10.448 -10.492 1.00 82.06 87 LEU A N 1
ATOM 715 C CA . LEU A 1 87 ? 4.744 -10.812 -11.342 1.00 82.06 87 LEU A CA 1
ATOM 716 C C . LEU A 1 87 ? 3.523 -11.174 -10.484 1.00 82.06 87 LEU A C 1
ATOM 718 O O . LEU A 1 87 ? 2.410 -10.730 -10.774 1.00 82.06 87 LEU A O 1
ATOM 722 N N . ALA A 1 88 ? 3.745 -11.915 -9.393 1.00 89.12 88 ALA A N 1
ATOM 723 C CA . ALA A 1 88 ? 2.715 -12.241 -8.415 1.00 89.12 88 ALA A CA 1
ATOM 724 C C . ALA A 1 88 ? 2.183 -10.982 -7.709 1.00 89.12 88 ALA A C 1
ATOM 726 O O . ALA A 1 88 ? 0.967 -10.810 -7.617 1.00 89.12 88 ALA A O 1
ATOM 727 N N . PHE A 1 89 ? 3.068 -10.072 -7.288 1.00 88.19 89 PHE A N 1
ATOM 728 C CA . PHE A 1 89 ? 2.719 -8.776 -6.701 1.00 88.19 89 PHE A CA 1
ATOM 729 C C . PHE A 1 89 ? 1.818 -7.927 -7.613 1.00 88.19 89 PHE A C 1
ATOM 731 O O . PHE A 1 89 ? 0.749 -7.484 -7.182 1.00 88.19 89 PHE A O 1
ATOM 738 N N . ASN A 1 90 ? 2.192 -7.730 -8.880 1.00 83.75 90 ASN A N 1
ATOM 739 C CA . ASN A 1 90 ? 1.383 -6.949 -9.818 1.00 83.75 90 ASN A CA 1
ATOM 740 C C . ASN A 1 90 ? 0.014 -7.598 -10.044 1.00 83.75 90 ASN A C 1
ATOM 742 O O . ASN A 1 90 ? -1.005 -6.910 -10.008 1.00 83.75 90 ASN A O 1
ATOM 746 N N . GLN A 1 91 ? -0.029 -8.919 -10.245 1.00 89.56 91 GLN A N 1
ATOM 747 C CA . GLN A 1 91 ? -1.291 -9.645 -10.416 1.00 89.56 91 GLN A CA 1
ATOM 748 C C . GLN A 1 91 ? -2.193 -9.540 -9.180 1.00 89.56 91 GLN A C 1
ATOM 750 O O . GLN A 1 91 ? -3.386 -9.288 -9.332 1.00 89.56 91 GLN A O 1
ATOM 755 N N . ALA A 1 92 ? -1.636 -9.693 -7.976 1.00 93.56 92 ALA A N 1
ATOM 756 C CA . ALA A 1 92 ? -2.367 -9.533 -6.720 1.00 93.56 92 ALA A CA 1
ATOM 757 C C . ALA A 1 92 ? -2.926 -8.118 -6.568 1.00 93.56 92 ALA A C 1
ATOM 759 O O . ALA A 1 92 ? -4.092 -7.939 -6.232 1.00 93.56 92 ALA A O 1
ATOM 760 N N . THR A 1 93 ? -2.132 -7.102 -6.900 1.00 89.69 93 THR A N 1
ATOM 761 C CA . THR A 1 93 ? -2.577 -5.712 -6.772 1.00 89.69 93 THR A CA 1
ATOM 762 C C . THR A 1 93 ? -3.650 -5.347 -7.806 1.00 89.69 93 THR A C 1
ATOM 764 O O . THR A 1 93 ? -4.576 -4.607 -7.485 1.00 89.69 93 THR A O 1
ATOM 767 N N . ILE A 1 94 ? -3.595 -5.919 -9.016 1.00 89.31 94 ILE A N 1
ATOM 768 C CA . ILE A 1 94 ? -4.657 -5.794 -10.030 1.00 89.31 94 ILE A CA 1
ATOM 769 C C . ILE A 1 94 ? -5.943 -6.498 -9.589 1.00 89.31 94 ILE A C 1
ATOM 771 O O . ILE A 1 94 ? -7.019 -5.917 -9.726 1.00 89.31 94 ILE A O 1
ATOM 775 N N . ARG A 1 95 ? -5.867 -7.729 -9.065 1.00 94.75 95 ARG A N 1
ATOM 776 C CA . ARG A 1 95 ? -7.048 -8.438 -8.538 1.00 94.75 95 ARG A CA 1
ATOM 777 C C . ARG A 1 95 ? -7.697 -7.643 -7.411 1.00 94.75 95 ARG A C 1
ATOM 779 O O . ARG A 1 95 ? -8.884 -7.336 -7.491 1.00 94.75 95 ARG A O 1
ATOM 786 N N . LEU A 1 96 ? -6.897 -7.200 -6.444 1.00 94.50 96 LEU A N 1
ATOM 787 C CA . LEU A 1 96 ? -7.359 -6.390 -5.326 1.00 94.50 96 LEU A CA 1
ATOM 788 C C . LEU A 1 96 ? -8.038 -5.094 -5.800 1.00 94.50 96 LEU A C 1
ATOM 790 O O . LEU A 1 96 ? -9.157 -4.812 -5.384 1.00 94.50 96 LEU A O 1
ATOM 794 N N . ALA A 1 97 ? -7.429 -4.360 -6.737 1.00 91.44 97 ALA A N 1
ATOM 795 C CA . ALA A 1 97 ? -8.000 -3.140 -7.317 1.00 91.44 97 ALA A CA 1
ATOM 796 C C . ALA A 1 97 ? -9.297 -3.365 -8.125 1.00 91.44 97 ALA A C 1
ATOM 798 O O . ALA A 1 97 ? -10.109 -2.450 -8.244 1.00 91.44 97 ALA A O 1
ATOM 799 N N . ASN A 1 98 ? -9.518 -4.562 -8.678 1.00 92.88 98 ASN A N 1
ATOM 800 C CA . ASN A 1 98 ? -10.784 -4.917 -9.333 1.00 92.88 98 ASN A CA 1
ATOM 801 C C . ASN A 1 98 ? -11.883 -5.331 -8.338 1.00 92.88 98 ASN A C 1
ATOM 803 O O . ASN A 1 98 ? -13.068 -5.159 -8.643 1.00 92.88 98 ASN A O 1
ATOM 807 N N . ASN A 1 99 ? -11.493 -5.881 -7.183 1.00 94.00 99 ASN A N 1
ATOM 808 C CA . ASN A 1 99 ? -12.398 -6.489 -6.207 1.00 94.00 99 ASN A CA 1
ATOM 809 C C . ASN A 1 99 ? -12.876 -5.522 -5.113 1.00 94.00 99 ASN A C 1
ATOM 811 O O . ASN A 1 99 ? -13.974 -5.716 -4.594 1.00 94.00 99 ASN A O 1
ATOM 815 N N . ILE A 1 100 ? -12.104 -4.481 -4.777 1.00 94.31 100 ILE A N 1
ATOM 816 C CA . ILE A 1 100 ? -12.486 -3.491 -3.754 1.00 94.31 100 ILE A CA 1
ATOM 817 C C . ILE A 1 100 ? -12.803 -2.121 -4.373 1.00 94.31 100 ILE A C 1
ATOM 819 O O . ILE A 1 100 ? -12.249 -1.778 -5.423 1.00 94.31 100 ILE A O 1
ATOM 823 N N . PRO A 1 101 ? -13.675 -1.305 -3.751 1.00 94.69 101 PRO A N 1
ATOM 824 C CA . PRO A 1 101 ? -13.945 0.034 -4.248 1.00 94.69 101 PRO A CA 1
ATOM 825 C C . PRO A 1 101 ? -12.717 0.942 -4.173 1.00 94.69 101 PRO A C 1
ATOM 827 O O . PRO A 1 101 ? -11.810 0.768 -3.357 1.00 94.69 101 PRO A O 1
ATOM 830 N N . LYS A 1 102 ? -12.719 1.953 -5.035 1.00 90.25 102 LYS A N 1
ATOM 831 C CA . LYS A 1 102 ? -11.658 2.944 -5.197 1.00 90.25 102 LYS A CA 1
ATOM 832 C C . LYS A 1 102 ? -11.322 3.650 -3.888 1.00 90.25 102 LYS A C 1
ATOM 834 O O . LYS A 1 102 ? -10.145 3.776 -3.564 1.00 90.25 102 LYS A O 1
ATOM 839 N N . GLU A 1 103 ? -12.331 4.079 -3.134 1.00 90.38 103 GLU A N 1
ATOM 840 C CA . GLU A 1 103 ? -12.139 4.780 -1.861 1.00 90.38 103 GLU A CA 1
ATOM 841 C C . GLU A 1 103 ? -11.394 3.903 -0.838 1.00 90.38 103 GLU A C 1
ATOM 843 O O . GLU A 1 103 ? -10.455 4.360 -0.186 1.00 90.38 103 GLU A O 1
ATOM 848 N N . ASP A 1 104 ? -11.753 2.624 -0.743 1.00 93.69 104 ASP A N 1
ATOM 849 C CA . ASP A 1 104 ? -11.132 1.658 0.163 1.00 93.69 104 ASP A CA 1
ATOM 850 C C . ASP A 1 104 ? -9.719 1.278 -0.303 1.00 93.69 104 ASP A C 1
ATOM 852 O O . ASP A 1 104 ? -8.787 1.281 0.502 1.00 93.69 104 ASP A O 1
ATOM 856 N N . PHE A 1 105 ? -9.512 1.068 -1.610 1.00 91.50 105 PHE A N 1
ATOM 857 C CA . PHE A 1 105 ? -8.176 0.867 -2.189 1.00 91.50 105 PHE A CA 1
ATOM 858 C C . PHE A 1 105 ? -7.240 2.041 -1.870 1.00 91.50 105 PHE A C 1
ATOM 860 O O . PHE A 1 105 ? -6.074 1.852 -1.516 1.00 91.50 105 PHE A O 1
ATOM 867 N N . MET A 1 106 ? -7.755 3.271 -1.926 1.00 85.88 106 MET A N 1
ATOM 868 C CA . MET A 1 106 ? -7.006 4.460 -1.530 1.00 85.88 106 MET A CA 1
ATOM 869 C C . MET A 1 106 ? -6.655 4.442 -0.035 1.00 85.88 106 MET A C 1
ATOM 871 O O . MET A 1 106 ? -5.499 4.681 0.314 1.00 85.88 106 MET A O 1
ATOM 875 N N . LEU A 1 107 ? -7.594 4.131 0.860 1.00 89.12 107 LEU A N 1
ATOM 876 C CA . LEU A 1 107 ? -7.335 4.085 2.310 1.00 89.12 107 LEU A CA 1
ATOM 877 C C . LEU A 1 107 ? -6.384 2.943 2.725 1.00 89.12 107 LEU A C 1
ATOM 879 O O . LEU A 1 107 ? -5.669 3.050 3.727 1.00 89.12 107 LEU A O 1
ATOM 883 N N . MET A 1 108 ? -6.317 1.865 1.942 1.00 91.44 108 MET A N 1
ATOM 884 C CA . MET A 1 108 ? -5.336 0.792 2.132 1.00 91.44 108 MET A CA 1
ATOM 885 C C . MET A 1 108 ? -3.918 1.192 1.697 1.00 91.44 108 MET A C 1
ATOM 887 O O . MET A 1 108 ? -2.968 0.891 2.419 1.00 91.44 108 MET A O 1
ATOM 891 N N . PHE A 1 109 ? -3.768 1.869 0.550 1.00 86.69 109 PHE A N 1
ATOM 892 C CA . PHE A 1 109 ? -2.476 2.014 -0.148 1.00 86.69 109 PHE A CA 1
ATOM 893 C C . PHE A 1 109 ? -2.004 3.460 -0.389 1.00 86.69 109 PHE A C 1
ATOM 895 O O . PHE A 1 109 ? -1.024 3.672 -1.102 1.00 86.69 109 PHE A O 1
ATOM 902 N N . THR A 1 110 ? -2.678 4.472 0.171 1.00 79.44 110 THR A N 1
ATOM 903 C CA . THR A 1 110 ? -2.303 5.893 -0.020 1.00 79.44 110 THR A CA 1
ATOM 904 C C . THR A 1 110 ? -2.116 6.693 1.272 1.00 79.44 110 THR A C 1
ATOM 906 O O . THR A 1 110 ? -1.697 7.850 1.211 1.00 79.44 110 THR A O 1
ATOM 909 N N . SER A 1 111 ? -2.349 6.081 2.437 1.00 82.38 111 SER A N 1
ATOM 910 C CA . SER A 1 111 ? -1.966 6.635 3.739 1.00 82.38 111 SER A CA 1
ATOM 911 C C . SER A 1 111 ? -1.413 5.554 4.669 1.00 82.38 111 SER A C 1
ATOM 913 O O . SER A 1 111 ? -1.713 4.368 4.520 1.00 82.38 111 SER A O 1
ATOM 915 N N . LEU A 1 112 ? -0.630 5.995 5.655 1.00 86.81 112 LEU A N 1
ATOM 916 C CA . LEU A 1 112 ? -0.234 5.196 6.812 1.00 86.81 112 LEU A CA 1
ATOM 917 C C . LEU A 1 112 ? -1.304 5.188 7.916 1.00 86.81 112 LEU A C 1
ATOM 919 O O . LEU A 1 112 ? -1.133 4.478 8.903 1.00 86.81 112 LEU A O 1
ATOM 923 N N . ASP A 1 113 ? -2.395 5.944 7.786 1.00 87.56 113 ASP A N 1
ATOM 924 C CA . ASP A 1 113 ? -3.522 5.886 8.728 1.00 87.56 113 ASP A CA 1
ATOM 925 C C . ASP A 1 113 ? -4.163 4.487 8.753 1.00 87.56 113 ASP A C 1
ATOM 927 O O . ASP A 1 113 ? -3.968 3.682 7.839 1.00 87.56 113 ASP A O 1
ATOM 931 N N . ASP A 1 114 ? -4.918 4.165 9.804 1.00 90.75 114 ASP A N 1
ATOM 932 C CA . ASP A 1 114 ? -5.672 2.906 9.866 1.00 90.75 114 ASP A CA 1
ATOM 933 C C . ASP A 1 114 ? -6.852 2.887 8.877 1.00 90.75 114 ASP A C 1
ATOM 935 O O . ASP A 1 114 ? -7.356 3.924 8.448 1.00 90.75 114 ASP A O 1
ATOM 939 N N . TYR A 1 115 ? -7.252 1.683 8.466 1.00 92.50 115 TYR A N 1
ATOM 940 C CA . TYR A 1 115 ? -8.435 1.441 7.637 1.00 92.50 115 TYR A CA 1
ATOM 941 C C . TYR A 1 115 ? -9.212 0.290 8.276 1.00 92.50 115 TYR A C 1
ATOM 943 O O . TYR A 1 115 ? -8.917 -0.883 8.035 1.00 92.50 115 TYR A O 1
ATOM 951 N N . ASP A 1 116 ? -10.147 0.657 9.149 1.00 90.69 116 ASP A N 1
ATOM 952 C CA . ASP A 1 116 ? -10.930 -0.282 9.946 1.00 90.69 116 ASP A CA 1
ATOM 953 C C . ASP A 1 116 ? -12.102 -0.819 9.112 1.00 90.69 116 ASP A C 1
ATOM 955 O O . ASP A 1 116 ? -13.137 -0.164 8.945 1.00 90.69 116 ASP A O 1
ATOM 959 N N . TYR A 1 117 ? -11.939 -2.025 8.567 1.00 92.12 117 TYR A N 1
ATOM 960 C CA . TYR A 1 117 ? -12.986 -2.685 7.795 1.00 92.12 117 TYR A CA 1
ATOM 961 C C . TYR A 1 117 ? -14.053 -3.244 8.738 1.00 92.12 117 TYR A C 1
ATOM 963 O O . TYR A 1 117 ? -13.832 -4.206 9.472 1.00 92.12 117 TYR A O 1
ATOM 971 N N . SER A 1 118 ? -15.245 -2.655 8.690 1.00 90.06 118 SER A N 1
ATOM 972 C CA . SER A 1 118 ? -16.365 -2.962 9.591 1.00 90.06 118 SER A CA 1
ATOM 973 C C . SER A 1 118 ? -17.374 -3.955 8.990 1.00 90.06 118 SER A C 1
ATOM 975 O O . SER A 1 118 ? -18.572 -3.877 9.250 1.00 90.06 118 SER A O 1
ATOM 977 N N . GLY A 1 119 ? -16.898 -4.896 8.166 1.00 92.50 119 GLY A N 1
ATOM 978 C CA . GLY A 1 119 ? -17.739 -5.886 7.475 1.00 92.50 119 GLY A CA 1
ATOM 979 C C . GLY A 1 119 ? -18.363 -5.394 6.162 1.00 92.50 119 GLY A C 1
ATOM 980 O O . GLY A 1 119 ? -19.095 -6.140 5.515 1.00 92.50 119 GLY A O 1
ATOM 981 N N . SER A 1 120 ? -18.069 -4.159 5.746 1.00 93.75 120 SER A N 1
ATOM 982 C CA . SER A 1 120 ? -18.454 -3.606 4.445 1.00 93.75 120 SER A CA 1
ATOM 983 C C . SER A 1 120 ? -17.487 -2.514 3.995 1.00 93.75 120 SER A C 1
ATOM 985 O O . SER A 1 120 ? -16.947 -1.787 4.830 1.00 93.75 120 SER A O 1
ATOM 987 N N . PHE A 1 121 ? -17.318 -2.361 2.682 1.00 95.56 121 PHE A N 1
ATOM 988 C CA . PHE A 1 121 ? -16.562 -1.256 2.093 1.00 95.56 121 PHE A CA 1
ATOM 989 C C . PHE A 1 121 ? -17.291 0.087 2.241 1.00 95.56 121 PHE A C 1
ATOM 991 O O . PHE A 1 121 ? -18.523 0.148 2.213 1.00 95.56 121 PHE A O 1
ATOM 998 N N . LEU A 1 122 ? -16.519 1.164 2.373 1.00 92.50 122 LEU A N 1
ATOM 999 C CA . LEU A 1 122 ? -17.007 2.541 2.464 1.00 92.50 122 LEU A CA 1
ATOM 1000 C C . LEU A 1 122 ? -17.376 3.096 1.082 1.00 92.50 122 LEU A C 1
ATOM 1002 O O . LEU A 1 122 ? -18.331 3.866 0.939 1.00 92.50 122 LEU A O 1
ATOM 1006 N N . GLY A 1 123 ? -16.590 2.720 0.077 1.00 91.75 123 GLY A N 1
ATOM 1007 C CA . GLY A 1 123 ? -16.688 3.169 -1.297 1.00 91.75 123 GLY A CA 1
ATOM 1008 C C . GLY A 1 123 ? -17.724 2.432 -2.134 1.00 91.75 123 GLY A C 1
ATOM 1009 O O . GLY A 1 123 ? -18.349 1.452 -1.724 1.00 91.75 123 GLY A O 1
ATOM 1010 N N . LYS A 1 124 ? -17.905 2.934 -3.357 1.00 91.19 124 LYS A N 1
ATOM 1011 C CA . LYS A 1 124 ? -18.822 2.359 -4.363 1.00 91.19 124 LYS A CA 1
ATOM 1012 C C . LYS A 1 124 ? -18.298 2.468 -5.789 1.00 91.19 124 LYS A C 1
ATOM 1014 O O . LYS A 1 124 ? -18.764 1.731 -6.657 1.00 91.19 124 LYS A O 1
ATOM 1019 N N . GLU A 1 125 ? -17.368 3.383 -6.053 1.00 92.06 125 GLU A N 1
ATOM 1020 C CA . GLU A 1 125 ? -16.737 3.478 -7.363 1.00 92.06 125 GLU A CA 1
ATOM 1021 C C . GLU A 1 125 ? -15.751 2.324 -7.537 1.00 92.06 125 GLU A C 1
ATOM 1023 O O . GLU A 1 125 ? -15.034 1.959 -6.609 1.00 92.06 125 GLU A O 1
ATOM 1028 N N . LYS A 1 126 ? -15.674 1.750 -8.739 1.00 90.94 126 LYS A N 1
ATOM 1029 C CA . LYS A 1 126 ? -14.561 0.856 -9.070 1.00 90.94 126 LYS A CA 1
ATOM 1030 C C . LYS A 1 126 ? -13.291 1.674 -9.273 1.00 90.94 126 LYS A C 1
ATOM 1032 O O . LYS A 1 126 ? -13.351 2.812 -9.744 1.00 90.94 126 LYS A O 1
ATOM 1037 N N . VAL A 1 127 ? -12.136 1.075 -8.990 1.00 87.50 127 VAL A N 1
ATOM 1038 C CA . VAL A 1 127 ? -10.859 1.617 -9.466 1.00 87.50 127 VAL A CA 1
ATOM 1039 C C . VAL A 1 127 ? -10.919 1.747 -10.997 1.00 87.50 127 VAL A C 1
ATOM 1041 O O . VAL A 1 127 ? -11.512 0.909 -11.682 1.00 87.50 127 VAL A O 1
ATOM 1044 N N . SER A 1 128 ? -10.375 2.835 -11.550 1.00 82.62 128 SER A N 1
ATOM 1045 C CA . SER A 1 128 ? -10.528 3.136 -12.976 1.00 82.62 128 SER A CA 1
ATOM 1046 C C . SER A 1 128 ? -9.805 2.108 -13.851 1.00 82.62 128 SER A C 1
ATOM 1048 O O . SER A 1 128 ? -8.683 1.697 -13.550 1.00 82.62 128 SER A O 1
ATOM 1050 N N . LYS A 1 129 ? -10.412 1.728 -14.986 1.00 81.44 129 LYS A N 1
ATOM 1051 C CA . LYS A 1 129 ? -9.779 0.794 -15.935 1.00 81.44 129 LYS A CA 1
ATOM 1052 C C . LYS A 1 129 ? -8.415 1.308 -16.410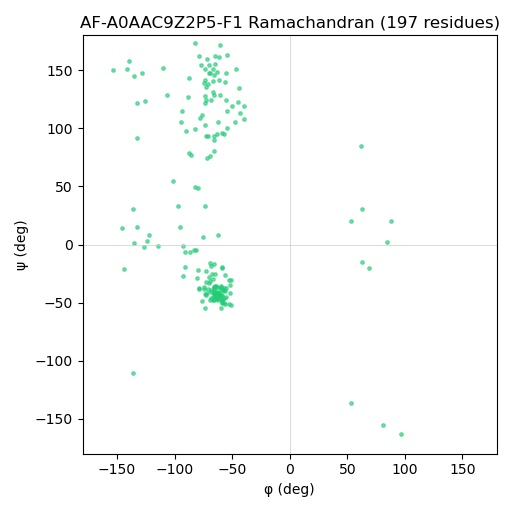 1.00 81.44 129 LYS A C 1
ATOM 1054 O O . LYS A 1 129 ? -7.476 0.537 -16.473 1.00 81.44 129 LYS A O 1
ATOM 1059 N N . VAL A 1 130 ? -8.296 2.615 -16.639 1.00 73.62 130 VAL A N 1
ATOM 1060 C CA . VAL A 1 130 ? -7.049 3.313 -17.001 1.00 73.62 130 VAL A CA 1
ATOM 1061 C C . VAL A 1 130 ? -5.909 3.000 -16.026 1.00 73.62 130 VAL A C 1
ATOM 1063 O O . VAL A 1 130 ? -4.778 2.759 -16.436 1.00 73.62 130 VAL A O 1
ATOM 1066 N N . PHE A 1 131 ? -6.206 2.968 -14.726 1.00 74.94 131 PHE A N 1
ATOM 1067 C CA . PHE A 1 131 ? -5.229 2.631 -13.700 1.00 74.94 131 PHE A CA 1
ATOM 1068 C C . PHE A 1 131 ? -4.906 1.131 -13.666 1.00 74.94 131 PHE A C 1
ATOM 1070 O O . PHE A 1 131 ? -3.743 0.773 -13.501 1.00 74.94 131 PHE A O 1
ATOM 1077 N N . ILE A 1 132 ? -5.901 0.260 -13.871 1.00 79.44 132 ILE A N 1
ATOM 1078 C CA . ILE A 1 132 ? -5.668 -1.184 -14.030 1.00 79.44 132 ILE A CA 1
ATOM 1079 C C . ILE A 1 132 ? -4.745 -1.437 -15.228 1.00 79.44 132 ILE A C 1
ATOM 1081 O O . ILE A 1 132 ? -3.674 -2.010 -15.048 1.00 79.44 132 ILE A O 1
ATOM 1085 N N . ASP A 1 133 ? -5.108 -0.925 -16.408 1.00 74.00 133 ASP A N 1
ATOM 1086 C CA . ASP A 1 133 ? -4.349 -1.018 -17.661 1.00 74.00 133 ASP A CA 1
ATOM 1087 C C . ASP A 1 133 ? -2.912 -0.477 -17.491 1.00 74.00 133 ASP A C 1
ATOM 1089 O O . ASP A 1 133 ? -1.957 -1.055 -18.015 1.00 74.00 133 ASP A O 1
ATOM 1093 N N . TYR A 1 134 ? -2.728 0.592 -16.704 1.00 71.06 134 TYR A N 1
ATOM 1094 C CA . TYR A 1 134 ? -1.406 1.117 -16.347 1.00 71.06 134 TYR A CA 1
ATOM 1095 C C . TYR A 1 134 ? -0.564 0.107 -15.551 1.00 71.06 134 TYR A C 1
ATOM 1097 O O . TYR A 1 134 ? 0.594 -0.113 -15.904 1.00 71.06 134 TYR A O 1
ATOM 1105 N N . ILE A 1 135 ? -1.118 -0.539 -14.515 1.00 72.50 135 ILE A N 1
ATOM 1106 C CA . ILE A 1 135 ? -0.404 -1.583 -13.752 1.00 72.50 135 ILE A CA 1
ATOM 1107 C C . ILE A 1 135 ? -0.142 -2.810 -14.629 1.00 72.50 135 ILE A C 1
ATOM 1109 O O . ILE A 1 135 ? 0.919 -3.425 -14.529 1.00 72.50 135 ILE A O 1
ATOM 1113 N N . GLU A 1 136 ? -1.076 -3.166 -15.514 1.00 73.19 136 GLU A N 1
ATOM 1114 C CA . GLU A 1 136 ? -0.877 -4.269 -16.455 1.00 73.19 136 GLU A CA 1
ATOM 1115 C C . GLU A 1 136 ? 0.330 -4.004 -17.358 1.00 73.19 136 GLU A C 1
ATOM 1117 O O . GLU A 1 136 ? 1.184 -4.880 -17.488 1.00 73.19 136 GLU A O 1
ATOM 1122 N N . GLY A 1 137 ? 0.469 -2.777 -17.870 1.00 63.84 137 GLY A N 1
ATOM 1123 C CA . GLY A 1 137 ? 1.645 -2.332 -18.620 1.00 63.84 137 GLY A CA 1
ATOM 1124 C C . GLY A 1 137 ? 2.944 -2.255 -17.803 1.00 63.84 137 GLY A C 1
ATOM 1125 O O . GLY A 1 137 ? 4.022 -2.233 -18.392 1.00 63.84 137 GLY A O 1
ATOM 1126 N N . LEU A 1 138 ? 2.888 -2.246 -16.464 1.00 60.84 138 LEU A N 1
ATOM 1127 C CA . LEU A 1 138 ? 4.090 -2.325 -15.622 1.00 60.84 138 LEU A CA 1
ATOM 1128 C C . LEU A 1 138 ? 4.637 -3.755 -15.484 1.00 60.84 138 LEU A C 1
ATOM 1130 O O . LEU A 1 138 ? 5.834 -3.898 -15.218 1.00 60.84 138 LEU A O 1
ATOM 1134 N N . LYS A 1 139 ? 3.821 -4.803 -15.707 1.00 60.47 139 LYS A N 1
ATOM 1135 C CA . LYS A 1 139 ? 4.224 -6.226 -15.588 1.00 60.47 139 LYS A CA 1
ATOM 1136 C C . LYS A 1 139 ? 5.493 -6.569 -16.372 1.00 60.47 139 LYS A C 1
ATOM 1138 O O . LYS A 1 139 ? 6.250 -7.424 -15.932 1.00 60.47 139 LYS A O 1
ATOM 1143 N N . GLU A 1 140 ? 5.734 -5.886 -17.486 1.00 52.28 140 GLU A N 1
ATOM 1144 C CA . GLU A 1 140 ? 6.843 -6.151 -18.409 1.00 52.28 140 GLU A CA 1
ATOM 1145 C C . GLU A 1 140 ? 8.113 -5.324 -18.117 1.00 52.28 140 GLU A C 1
ATOM 1147 O O . GLU A 1 140 ? 9.105 -5.459 -18.826 1.00 52.28 140 GLU A O 1
ATOM 1152 N N . THR A 1 141 ? 8.104 -4.440 -17.106 1.00 52.38 141 THR A N 1
ATOM 1153 C CA . THR A 1 141 ? 9.092 -3.338 -17.003 1.00 52.38 141 THR A CA 1
ATOM 1154 C C . THR A 1 141 ? 9.913 -3.278 -15.711 1.00 52.38 141 THR A C 1
ATOM 1156 O O . THR A 1 141 ? 10.722 -2.366 -15.562 1.00 52.38 141 THR A O 1
ATOM 1159 N N . TYR A 1 142 ? 9.749 -4.225 -14.781 1.00 47.94 142 TYR A N 1
ATOM 1160 C CA . TYR A 1 142 ? 10.235 -4.072 -13.398 1.00 47.94 142 TYR A CA 1
ATOM 1161 C C . TYR A 1 142 ? 11.743 -3.837 -13.244 1.00 47.94 142 TYR A C 1
ATOM 1163 O O . TYR A 1 142 ? 12.150 -3.033 -12.410 1.00 47.94 142 TYR A O 1
ATOM 1171 N N . TYR A 1 143 ? 12.546 -4.519 -14.063 1.00 46.09 143 TYR A N 1
ATOM 1172 C CA . TYR A 1 143 ? 14.011 -4.536 -13.970 1.00 46.09 143 TYR A CA 1
ATOM 1173 C C . TYR A 1 143 ? 14.728 -3.890 -15.148 1.00 46.09 143 TYR A C 1
ATOM 1175 O O . TYR A 1 143 ? 15.957 -3.834 -15.201 1.00 46.09 143 TYR A O 1
ATOM 1183 N N . LEU A 1 144 ? 13.970 -3.409 -16.128 1.00 39.00 144 LEU A N 1
ATOM 1184 C CA . LEU A 1 144 ? 14.508 -3.148 -17.451 1.00 39.00 144 LEU A CA 1
ATOM 1185 C C . LEU A 1 144 ? 15.100 -1.740 -17.545 1.00 39.00 144 LEU A C 1
ATOM 1187 O O . LEU A 1 144 ? 14.548 -0.815 -18.143 1.00 39.00 144 LEU A O 1
ATOM 1191 N N . GLY A 1 145 ? 16.311 -1.628 -16.995 1.00 40.34 145 GLY A N 1
ATOM 1192 C CA . GLY A 1 145 ? 17.328 -0.732 -17.539 1.00 40.34 145 GLY A CA 1
ATOM 1193 C C . GLY A 1 145 ? 17.615 -1.023 -19.021 1.00 40.34 145 GLY A C 1
ATOM 1194 O O . GLY A 1 145 ? 17.957 -0.094 -19.750 1.00 40.34 145 GLY A O 1
ATOM 1195 N N . GLU A 1 146 ? 17.389 -2.265 -19.479 1.00 34.25 146 GLU A N 1
ATOM 1196 C CA . GLU A 1 146 ? 17.535 -2.711 -20.873 1.00 34.25 146 GLU A CA 1
ATOM 1197 C C . GLU A 1 146 ? 16.351 -3.579 -21.344 1.00 34.25 146 GLU A C 1
ATOM 1199 O O . GLU A 1 146 ? 15.779 -4.343 -20.578 1.00 34.25 146 GLU A O 1
ATOM 1204 N N . ASN A 1 147 ? 15.963 -3.452 -22.617 1.00 42.16 147 ASN A N 1
ATOM 1205 C CA . ASN A 1 147 ? 14.722 -4.006 -23.179 1.00 42.16 147 ASN A CA 1
ATOM 1206 C C . ASN A 1 147 ? 14.744 -5.531 -23.401 1.00 42.16 147 ASN A C 1
ATOM 1208 O O . ASN A 1 147 ? 15.666 -6.039 -24.032 1.00 42.16 147 ASN A O 1
ATOM 1212 N N . LEU A 1 148 ? 13.640 -6.228 -23.090 1.00 38.84 148 LEU A N 1
ATOM 1213 C CA . LEU A 1 148 ? 13.447 -7.649 -23.444 1.00 38.84 148 LEU A CA 1
ATOM 1214 C C . LEU A 1 148 ? 13.270 -7.919 -24.956 1.00 38.84 148 LEU A C 1
ATOM 1216 O O . LEU A 1 148 ? 13.397 -9.063 -25.375 1.00 38.84 148 LEU A O 1
ATOM 1220 N N . ASN A 1 149 ? 12.973 -6.900 -25.777 1.00 39.38 149 ASN A N 1
ATOM 1221 C CA . ASN A 1 149 ? 12.628 -7.070 -27.203 1.00 39.38 149 ASN A CA 1
ATOM 1222 C C . ASN A 1 149 ? 13.357 -6.117 -28.177 1.00 39.38 149 ASN A C 1
ATOM 1224 O O . ASN A 1 149 ? 12.944 -5.970 -29.325 1.00 39.38 149 ASN A O 1
ATOM 1228 N N . GLY A 1 150 ? 14.434 -5.444 -27.753 1.00 37.19 150 GLY A N 1
ATOM 1229 C CA . GLY A 1 150 ? 15.291 -4.619 -28.631 1.00 37.19 150 GLY A CA 1
ATOM 1230 C C . GLY A 1 150 ? 14.677 -3.320 -29.190 1.00 37.19 150 GLY A C 1
ATOM 1231 O O . GLY A 1 150 ? 15.411 -2.396 -29.534 1.00 37.19 150 GLY A O 1
ATOM 1232 N N . SER A 1 151 ? 13.351 -3.188 -29.228 1.00 37.41 151 SER A N 1
ATOM 1233 C CA . SER A 1 151 ? 12.662 -1.913 -29.428 1.00 37.41 151 SER A CA 1
ATOM 1234 C C . SER A 1 151 ? 12.890 -1.000 -28.225 1.00 37.41 151 SER A C 1
ATOM 1236 O O . SER A 1 151 ? 12.690 -1.418 -27.088 1.00 37.41 151 SER A O 1
ATOM 1238 N N . SER A 1 152 ? 13.282 0.249 -28.480 1.00 37.22 152 SER A N 1
ATOM 1239 C CA . SER A 1 152 ? 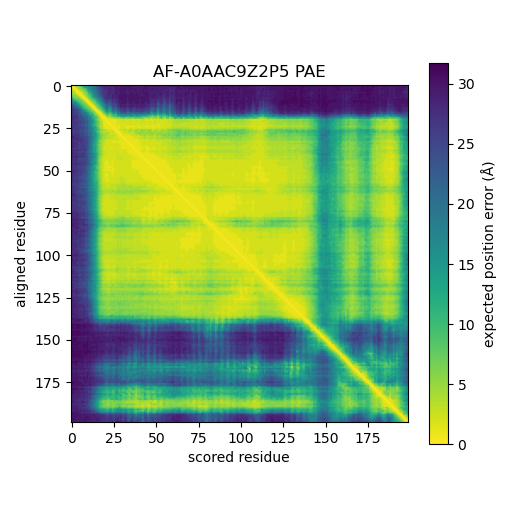13.617 1.250 -27.465 1.00 37.22 152 SER A CA 1
ATOM 1240 C C . SER A 1 152 ? 12.382 1.776 -26.723 1.00 37.22 152 SER A C 1
ATOM 1242 O O . SER A 1 152 ? 11.956 2.915 -26.937 1.00 37.22 152 SER A O 1
ATOM 1244 N N . ILE A 1 153 ? 11.816 0.966 -25.832 1.00 38.31 153 ILE A N 1
ATOM 1245 C CA . ILE A 1 153 ? 10.951 1.471 -24.768 1.00 38.31 153 ILE A CA 1
ATOM 1246 C C . ILE A 1 153 ? 11.902 2.153 -23.771 1.00 38.31 153 ILE A C 1
ATOM 1248 O O . ILE A 1 153 ? 12.864 1.524 -23.324 1.00 38.31 153 ILE A O 1
ATOM 1252 N N . PRO A 1 154 ? 11.747 3.455 -23.465 1.00 35.31 154 PRO A N 1
ATOM 1253 C CA . PRO A 1 154 ? 12.658 4.111 -22.536 1.00 35.31 154 PRO A CA 1
ATOM 1254 C C . PRO A 1 154 ? 12.570 3.428 -21.170 1.00 35.31 154 PRO A C 1
ATOM 1256 O O . PRO A 1 154 ? 11.468 3.115 -20.730 1.00 35.31 154 PRO A O 1
ATOM 1259 N N . SER A 1 155 ? 13.691 3.264 -20.464 1.00 39.72 155 SER A N 1
ATOM 1260 C CA . SER A 1 155 ? 13.682 2.873 -19.050 1.00 39.72 155 SER A CA 1
ATOM 1261 C C . SER A 1 155 ? 12.983 3.979 -18.246 1.00 39.72 155 SER A C 1
ATOM 1263 O O . SER A 1 155 ? 13.541 5.047 -17.952 1.00 39.72 155 SER A O 1
ATOM 1265 N N . VAL A 1 156 ? 11.682 3.782 -18.024 1.00 38.72 156 VAL A N 1
ATOM 1266 C CA . VAL A 1 156 ? 10.720 4.865 -17.789 1.00 38.72 156 VAL A CA 1
ATOM 1267 C C . VAL A 1 156 ? 10.663 5.291 -16.322 1.00 38.72 156 VAL A C 1
ATOM 1269 O O . VAL A 1 156 ? 9.685 5.069 -15.615 1.00 38.72 156 VAL A O 1
ATOM 1272 N N . ALA A 1 157 ? 11.667 6.061 -15.907 1.00 35.53 157 ALA A N 1
ATOM 1273 C CA . ALA A 1 157 ? 11.366 7.221 -15.071 1.00 35.53 157 ALA A CA 1
ATOM 1274 C C . ALA A 1 157 ? 10.444 8.146 -15.901 1.00 35.53 157 ALA A C 1
ATOM 1276 O O . ALA A 1 157 ? 10.798 8.421 -17.041 1.00 35.53 157 ALA A O 1
ATOM 1277 N N . ARG A 1 158 ? 9.283 8.603 -15.387 1.00 41.81 158 ARG A N 1
ATOM 1278 C CA . ARG A 1 158 ? 8.235 9.408 -16.082 1.00 41.81 158 ARG A CA 1
ATOM 1279 C C . ARG A 1 158 ? 7.850 10.743 -15.373 1.00 41.81 158 ARG A C 1
ATOM 1281 O O . ARG A 1 158 ? 7.451 10.730 -14.217 1.00 41.81 158 ARG A O 1
ATOM 1288 N N . ARG A 1 159 ? 7.965 11.906 -16.053 1.00 35.56 159 ARG A N 1
ATOM 1289 C CA . ARG A 1 159 ? 7.911 13.307 -15.510 1.00 35.56 159 ARG A CA 1
ATOM 1290 C C . ARG A 1 159 ? 6.534 13.621 -14.982 1.00 35.56 159 ARG A C 1
ATOM 1292 O O . ARG A 1 159 ? 5.556 13.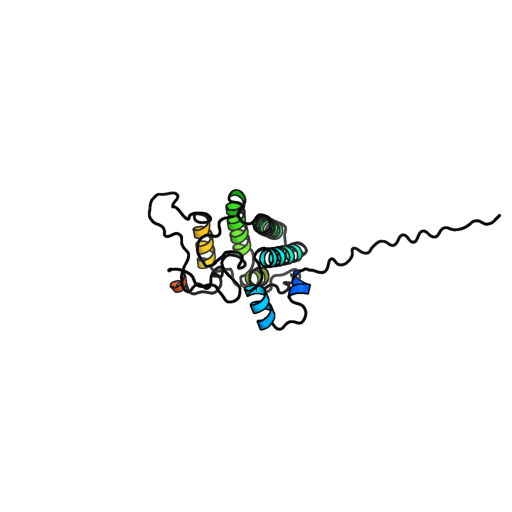223 -15.597 1.00 35.56 159 ARG A O 1
ATOM 1299 N N . LYS A 1 160 ? 6.487 14.505 -13.986 1.00 34.56 160 LYS A N 1
ATOM 1300 C CA . LYS A 1 160 ? 5.281 15.195 -13.504 1.00 34.56 160 LYS A CA 1
ATOM 1301 C C . LYS A 1 160 ? 4.192 14.280 -12.931 1.00 34.56 160 LYS A C 1
ATOM 1303 O O . LYS A 1 160 ? 3.437 14.742 -12.086 1.00 34.56 160 LYS A O 1
ATOM 1308 N N . CYS A 1 161 ? 4.251 12.975 -13.172 1.00 39.50 161 CYS A N 1
ATOM 1309 C CA . CYS A 1 161 ? 4.111 12.020 -12.089 1.00 39.50 161 CYS A CA 1
ATOM 1310 C C . CYS A 1 161 ? 5.219 12.279 -11.054 1.00 39.50 161 CYS A C 1
ATOM 1312 O O . CYS A 1 161 ? 6.320 11.738 -11.140 1.00 39.50 161 CYS A O 1
ATOM 1314 N N . SER A 1 162 ? 4.874 13.044 -10.013 1.00 42.22 162 SER A N 1
ATOM 1315 C CA . SER A 1 162 ? 5.196 12.606 -8.651 1.00 42.22 162 SER A CA 1
ATOM 1316 C C . SER A 1 162 ? 4.933 11.100 -8.612 1.00 42.22 162 SER A C 1
ATOM 1318 O O . SER A 1 162 ? 3.800 10.726 -8.931 1.00 42.22 162 SER A O 1
ATOM 1320 N N . CYS A 1 163 ? 5.914 10.237 -8.332 1.00 47.69 163 CYS A N 1
ATOM 1321 C CA . CYS A 1 163 ? 5.807 8.822 -8.731 1.00 47.69 163 CYS A CA 1
ATOM 1322 C C . CYS A 1 163 ? 4.826 7.964 -7.898 1.00 47.69 163 CYS A C 1
ATOM 1324 O O . CYS A 1 163 ? 5.026 6.769 -7.735 1.00 47.69 163 CYS A O 1
ATOM 1326 N N . ARG A 1 164 ? 3.728 8.543 -7.404 1.00 45.19 164 ARG A N 1
ATOM 1327 C CA . ARG A 1 164 ? 2.502 7.818 -7.074 1.00 45.19 164 ARG A CA 1
ATOM 1328 C C . ARG A 1 164 ? 2.161 6.828 -8.186 1.00 45.19 164 ARG A C 1
ATOM 1330 O O . ARG A 1 164 ? 2.087 7.190 -9.361 1.00 45.19 164 ARG A O 1
ATOM 1337 N N . TRP A 1 165 ? 1.807 5.618 -7.780 1.00 52.97 165 TRP A N 1
ATOM 1338 C CA . TRP A 1 165 ? 0.814 4.836 -8.504 1.00 52.97 165 TRP A CA 1
ATOM 1339 C C . TRP A 1 165 ? -0.384 5.732 -8.865 1.00 52.97 165 TRP A C 1
ATOM 1341 O O . TRP A 1 165 ? -0.960 6.387 -7.994 1.00 52.97 165 TRP A O 1
ATOM 1351 N N . CYS A 1 166 ? -0.701 5.837 -10.158 1.00 50.47 166 CYS A N 1
ATOM 1352 C CA . CYS A 1 166 ? -1.477 6.948 -10.724 1.00 50.47 166 CYS A CA 1
ATOM 1353 C C . CYS A 1 166 ? -3.002 6.840 -10.516 1.00 50.47 166 CYS A C 1
ATOM 1355 O O . CYS A 1 166 ? -3.776 7.067 -11.437 1.00 50.47 166 CYS A O 1
ATOM 1357 N N . LEU A 1 167 ? -3.445 6.561 -9.285 1.00 49.62 167 LEU A N 1
ATOM 1358 C CA . LEU A 1 167 ? -4.858 6.563 -8.867 1.00 49.62 167 LEU A CA 1
ATOM 1359 C C . LEU A 1 167 ? -5.566 7.920 -9.075 1.00 49.62 167 LEU A C 1
ATOM 1361 O O . LEU A 1 167 ? -6.793 7.977 -9.078 1.00 49.62 167 LEU A O 1
ATOM 1365 N N . PHE A 1 168 ? -4.802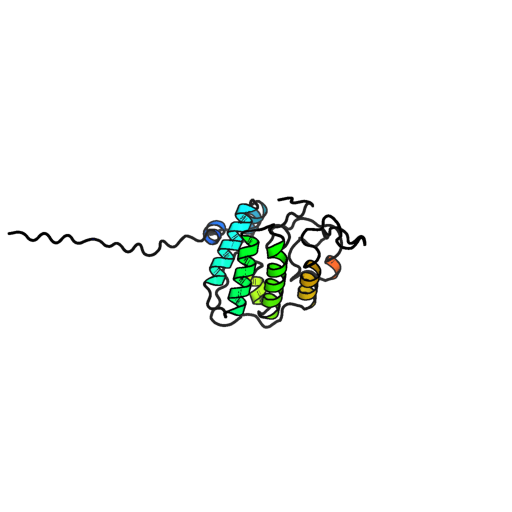 9.014 -9.199 1.00 49.06 168 PHE A N 1
ATOM 1366 C CA . PHE A 1 168 ? -5.298 10.395 -9.085 1.00 49.06 168 PHE A CA 1
ATOM 1367 C C . PHE A 1 168 ? -4.795 11.368 -10.153 1.00 49.06 168 PHE A C 1
ATOM 1369 O O . PHE A 1 168 ? -5.081 12.561 -10.058 1.00 49.06 168 PHE A O 1
ATOM 1376 N N . VAL A 1 169 ? -3.978 10.916 -11.105 1.00 49.34 169 VAL A N 1
ATOM 1377 C CA . VAL A 1 169 ? -3.321 11.822 -12.056 1.00 49.34 169 VAL A CA 1
ATOM 1378 C C . VAL A 1 169 ? -3.989 11.669 -13.425 1.00 49.34 169 VAL A C 1
ATOM 1380 O O . VAL A 1 169 ? -4.125 10.532 -13.875 1.00 49.34 169 VAL A O 1
ATOM 1383 N N . PRO A 1 170 ? -4.418 12.762 -14.088 1.00 46.19 170 PRO A N 1
ATOM 1384 C CA . PRO A 1 170 ? -4.939 12.691 -15.452 1.00 46.19 170 PRO A CA 1
ATOM 1385 C C . PRO A 1 170 ? -3.944 12.026 -16.419 1.00 46.19 170 PRO A C 1
ATOM 1387 O O . PRO A 1 170 ? -2.730 12.167 -16.263 1.00 46.19 170 PRO A O 1
ATOM 1390 N N . GLU A 1 171 ? -4.459 11.321 -17.430 1.00 48.94 171 GLU A N 1
ATOM 1391 C CA . GLU A 1 171 ? -3.675 10.499 -18.375 1.00 48.94 171 GLU A CA 1
ATOM 1392 C C . GLU A 1 171 ? -2.505 11.254 -19.031 1.00 48.94 171 GLU A C 1
ATOM 1394 O O . GLU A 1 171 ? -1.426 10.698 -19.239 1.00 48.94 171 GLU A O 1
ATOM 1399 N N . GLU A 1 172 ? -2.692 12.547 -19.293 1.00 43.78 172 GLU A N 1
ATOM 1400 C CA . GLU A 1 172 ? -1.711 13.458 -19.895 1.00 43.78 172 GLU A CA 1
ATOM 1401 C C . GLU A 1 172 ? -0.389 13.597 -19.110 1.00 43.78 172 GLU A C 1
ATOM 1403 O O . GLU A 1 172 ? 0.626 13.987 -19.687 1.00 43.78 172 GLU A O 1
ATOM 1408 N N . TYR A 1 173 ? -0.359 13.246 -17.820 1.00 43.41 173 TYR A N 1
ATOM 1409 C CA . TYR A 1 173 ? 0.850 13.315 -16.985 1.00 43.41 173 TYR A CA 1
ATOM 1410 C C . TYR A 1 173 ? 1.680 12.022 -16.978 1.00 43.41 173 TYR A C 1
ATOM 1412 O O . TYR A 1 173 ? 2.788 12.013 -16.446 1.00 43.41 173 TYR A O 1
ATOM 1420 N N . VAL A 1 174 ? 1.197 10.933 -17.584 1.00 42.91 174 VAL A N 1
ATOM 1421 C CA . VAL A 1 174 ? 1.766 9.575 -17.453 1.00 42.91 174 VAL A CA 1
ATOM 1422 C C . VAL A 1 174 ? 3.083 9.364 -18.258 1.00 42.91 174 VAL A C 1
ATOM 1424 O O . VAL A 1 174 ? 3.579 8.237 -18.328 1.00 42.91 174 VAL A O 1
ATOM 1427 N N . THR A 1 175 ? 3.691 10.394 -18.884 1.00 39.38 175 THR A N 1
ATOM 1428 C CA . THR A 1 175 ? 4.528 10.212 -20.108 1.00 39.38 175 THR A CA 1
ATOM 1429 C C . THR A 1 175 ? 5.909 10.933 -20.289 1.00 39.38 175 THR A C 1
ATOM 1431 O O . THR A 1 175 ? 6.294 11.124 -21.437 1.00 39.38 175 THR A O 1
ATOM 1434 N N . ALA A 1 176 ? 6.762 11.278 -19.289 1.00 38.12 176 ALA A N 1
ATOM 1435 C CA . ALA A 1 176 ? 8.144 11.808 -19.605 1.00 38.12 176 ALA A CA 1
ATOM 1436 C C . ALA A 1 176 ? 9.401 11.305 -18.803 1.00 38.12 176 ALA A C 1
ATOM 1438 O O . ALA A 1 176 ? 9.775 10.169 -19.031 1.00 38.12 176 ALA A O 1
ATOM 1439 N N . ASN A 1 177 ? 10.095 12.080 -17.926 1.00 43.28 177 ASN A N 1
ATOM 1440 C CA . ASN A 1 177 ? 11.156 11.647 -16.949 1.00 43.28 177 ASN A CA 1
ATOM 1441 C C . ASN A 1 177 ? 10.970 12.225 -15.498 1.00 43.28 177 ASN A C 1
ATOM 1443 O O . ASN A 1 177 ? 10.923 13.437 -15.392 1.00 43.28 177 ASN A O 1
ATOM 1447 N N . CYS A 1 178 ? 10.840 11.424 -14.416 1.00 49.91 178 CYS A N 1
ATOM 1448 C CA . CYS A 1 178 ? 10.295 11.759 -13.053 1.00 49.91 178 CYS A CA 1
ATOM 1449 C C . CYS A 1 178 ? 10.874 12.955 -12.233 1.00 49.91 178 CYS A C 1
ATOM 1451 O O . CYS A 1 178 ? 11.992 13.396 -12.476 1.00 49.91 178 CYS A O 1
ATOM 1453 N N . ASP A 1 179 ? 10.116 13.394 -11.201 1.00 50.88 179 ASP A N 1
ATOM 1454 C CA . ASP A 1 179 ? 10.571 14.141 -9.995 1.00 50.88 179 ASP A CA 1
ATOM 1455 C C . ASP A 1 179 ? 10.057 13.452 -8.711 1.00 50.88 179 ASP A C 1
ATOM 1457 O O . ASP A 1 179 ? 8.975 12.857 -8.732 1.00 50.88 179 ASP A O 1
ATOM 1461 N N . GLU A 1 180 ? 10.817 13.501 -7.603 1.00 53.03 180 GLU A N 1
ATOM 1462 C CA . GLU A 1 180 ? 10.409 12.816 -6.365 1.00 53.03 180 GLU A CA 1
ATOM 1463 C C . GLU A 1 180 ? 9.242 13.556 -5.713 1.00 53.03 180 GLU A C 1
ATOM 1465 O O . GLU A 1 180 ? 9.230 14.784 -5.636 1.00 53.03 180 GLU A O 1
ATOM 1470 N N . ALA A 1 181 ? 8.236 12.811 -5.261 1.00 58.09 181 ALA A N 1
ATOM 1471 C CA . ALA A 1 181 ? 7.109 13.410 -4.573 1.00 58.09 181 ALA A CA 1
ATOM 1472 C C . ALA A 1 181 ? 7.459 13.745 -3.115 1.00 58.09 181 ALA A C 1
ATOM 1474 O O . ALA A 1 181 ? 8.335 13.116 -2.527 1.00 58.09 181 ALA A O 1
ATOM 1475 N N . ASP A 1 182 ? 6.678 14.614 -2.467 1.00 56.06 182 ASP A N 1
ATOM 1476 C CA . ASP A 1 182 ? 6.816 14.950 -1.032 1.00 56.06 182 ASP A CA 1
ATOM 1477 C C . ASP A 1 182 ? 6.592 13.782 -0.049 1.00 56.06 182 ASP A C 1
ATOM 1479 O O . ASP A 1 182 ? 6.497 13.976 1.157 1.00 56.06 182 ASP A O 1
ATOM 1483 N N . PHE A 1 183 ? 6.460 12.566 -0.561 1.00 57.19 183 PHE A N 1
ATOM 1484 C CA . PHE A 1 183 ? 6.237 11.331 0.177 1.00 57.19 183 PHE A CA 1
ATOM 1485 C C . PHE A 1 183 ? 6.942 10.143 -0.512 1.00 57.19 183 PHE A C 1
ATOM 1487 O O . PHE A 1 183 ? 6.642 9.016 -0.161 1.00 57.19 183 PHE A O 1
ATOM 1494 N N . GLY A 1 184 ? 7.870 10.367 -1.460 1.00 58.03 184 GLY A N 1
ATOM 1495 C CA . GLY A 1 184 ? 8.663 9.331 -2.153 1.00 58.03 184 GLY A CA 1
ATOM 1496 C C . GLY A 1 184 ? 8.116 8.883 -3.523 1.00 58.03 184 GLY A C 1
ATOM 1497 O O . GLY A 1 184 ? 7.305 9.584 -4.136 1.00 58.03 184 GLY A O 1
ATOM 1498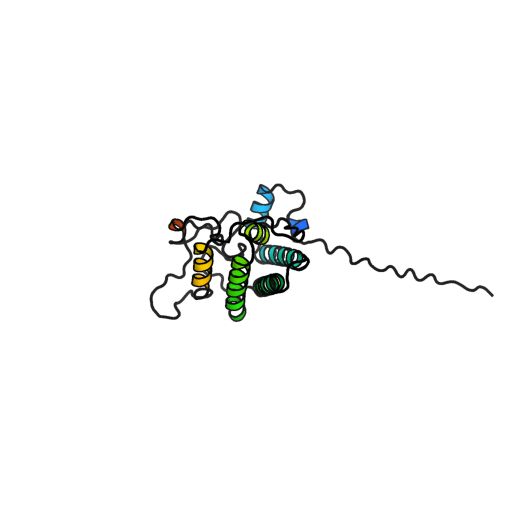 N N . CYS A 1 185 ? 8.560 7.726 -4.042 1.00 61.91 185 CYS A N 1
ATOM 1499 C CA . CYS A 1 185 ? 8.277 7.298 -5.424 1.00 61.91 185 CYS A CA 1
ATOM 1500 C C . CYS A 1 185 ? 7.990 5.796 -5.639 1.00 61.91 185 CYS A C 1
ATOM 1502 O O . CYS A 1 185 ? 8.442 4.929 -4.911 1.00 61.91 185 CYS A O 1
ATOM 1504 N N . GLY A 1 186 ? 7.186 5.493 -6.657 1.00 65.44 186 GLY A N 1
ATOM 1505 C CA . GLY A 1 186 ? 6.736 4.164 -7.058 1.00 65.44 186 GLY A CA 1
ATOM 1506 C C . GLY A 1 186 ? 5.564 3.621 -6.230 1.00 65.44 186 GLY A C 1
ATOM 1507 O O . GLY A 1 186 ? 4.751 4.376 -5.688 1.00 65.44 186 GLY A O 1
ATOM 1508 N N . PHE A 1 187 ? 5.437 2.294 -6.177 1.00 72.50 187 PHE A N 1
ATOM 1509 C CA . PHE A 1 187 ? 4.419 1.634 -5.362 1.00 72.50 187 PHE A CA 1
ATOM 1510 C C . PHE A 1 187 ? 4.734 1.826 -3.880 1.00 72.50 187 PHE A C 1
ATOM 1512 O O . PHE A 1 187 ? 5.837 1.509 -3.436 1.00 72.50 187 PHE A O 1
ATOM 1519 N N . LEU A 1 188 ? 3.773 2.371 -3.128 1.00 73.81 188 LEU A N 1
ATOM 1520 C CA . LEU A 1 188 ? 3.929 2.709 -1.704 1.00 73.81 188 LEU A CA 1
ATOM 1521 C C . LEU A 1 188 ? 5.151 3.591 -1.405 1.00 73.81 188 LEU A C 1
ATOM 1523 O O . LEU A 1 188 ? 5.617 3.685 -0.272 1.00 73.81 188 LEU A O 1
ATOM 1527 N N . TRP A 1 189 ? 5.650 4.276 -2.431 1.00 71.88 189 TRP A N 1
ATOM 1528 C CA . TRP A 1 189 ? 6.759 5.208 -2.330 1.00 71.88 189 TRP A CA 1
ATOM 1529 C C . TRP A 1 189 ? 8.100 4.594 -1.886 1.00 71.88 189 TRP A C 1
ATOM 1531 O O . TRP A 1 189 ? 8.923 5.261 -1.256 1.00 71.88 189 TRP A O 1
ATOM 1541 N N . LEU A 1 190 ? 8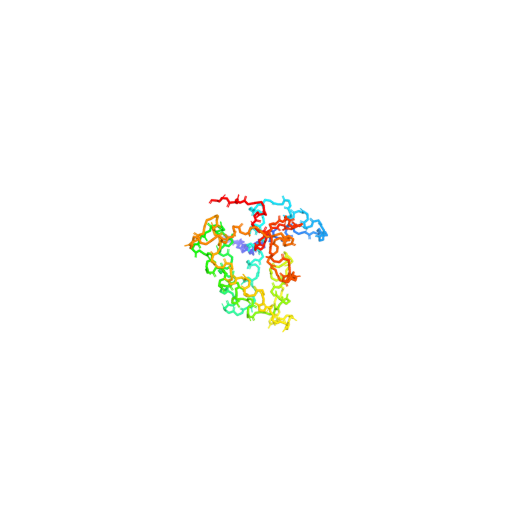.313 3.321 -2.243 1.00 73.44 190 LEU A N 1
ATOM 1542 C CA . LEU A 1 190 ? 9.506 2.529 -1.927 1.00 73.44 190 LEU A CA 1
ATOM 1543 C C . LEU A 1 190 ? 10.623 2.607 -2.987 1.00 73.44 190 LEU A C 1
ATOM 1545 O O . LEU A 1 190 ? 11.773 2.300 -2.691 1.00 73.44 190 LEU A O 1
ATOM 1549 N N . GLN A 1 191 ? 10.320 3.013 -4.217 1.00 65.50 191 GLN A N 1
ATOM 1550 C CA . GLN A 1 191 ? 11.285 3.178 -5.305 1.00 65.50 191 GLN A CA 1
ATOM 1551 C C . GLN A 1 191 ? 11.927 4.578 -5.288 1.00 65.50 191 GLN A C 1
ATOM 1553 O O . GLN A 1 191 ? 11.261 5.590 -5.063 1.00 65.50 191 GLN A O 1
ATOM 1558 N N . SER A 1 192 ? 13.218 4.662 -5.625 1.00 54.50 192 SER A N 1
ATOM 1559 C CA . SER A 1 192 ? 13.863 5.951 -5.918 1.00 54.50 192 SER A CA 1
ATOM 1560 C C . SER A 1 192 ? 13.280 6.583 -7.181 1.00 54.50 192 SER A C 1
ATOM 1562 O O . SER A 1 192 ? 12.961 5.907 -8.159 1.00 54.50 192 SER A O 1
ATOM 1564 N N . CYS A 1 193 ? 13.217 7.910 -7.174 1.00 51.84 193 CYS A N 1
ATOM 1565 C CA . CYS A 1 193 ? 12.917 8.712 -8.349 1.00 51.84 193 CYS A CA 1
ATOM 1566 C C . CYS A 1 193 ? 14.127 8.883 -9.285 1.00 51.84 193 CYS A C 1
ATOM 1568 O O . CYS A 1 193 ? 14.008 8.858 -10.514 1.00 51.84 193 CYS A O 1
ATOM 1570 N N . ASN A 1 194 ? 15.312 9.040 -8.690 1.00 44.00 194 ASN A N 1
ATOM 1571 C CA . ASN A 1 194 ? 16.567 9.052 -9.423 1.00 44.00 194 ASN A CA 1
ATOM 1572 C C . ASN A 1 194 ? 16.869 7.622 -9.876 1.00 44.00 194 ASN A C 1
ATOM 1574 O O . ASN A 1 194 ? 16.886 6.703 -9.053 1.00 44.00 194 ASN A O 1
ATOM 1578 N N . ARG A 1 195 ? 17.068 7.455 -11.191 1.00 42.56 195 ARG A N 1
ATOM 1579 C CA . ARG A 1 195 ? 17.334 6.170 -11.858 1.00 42.56 195 ARG A CA 1
ATOM 1580 C C . ARG A 1 195 ? 18.407 5.348 -11.132 1.00 42.56 195 ARG A C 1
ATOM 1582 O O . ARG A 1 195 ? 19.344 5.907 -10.568 1.00 42.56 195 ARG A O 1
ATOM 1589 N N . THR A 1 196 ? 18.291 4.023 -11.265 1.00 33.81 196 THR A N 1
ATOM 1590 C CA . THR A 1 196 ? 19.159 2.991 -10.664 1.00 33.81 196 THR A CA 1
ATOM 1591 C C . THR A 1 196 ? 19.166 2.975 -9.133 1.00 33.81 196 THR A C 1
ATOM 1593 O O . THR A 1 196 ? 20.090 3.467 -8.495 1.00 33.81 196 THR A O 1
ATOM 1596 N N . VAL A 1 197 ? 18.176 2.286 -8.553 1.00 29.66 197 VAL A N 1
ATOM 1597 C CA . VAL A 1 197 ? 18.437 1.477 -7.353 1.00 29.66 197 VAL A CA 1
ATOM 1598 C C . VAL A 1 197 ? 18.811 0.090 -7.855 1.00 29.66 197 VAL A C 1
ATOM 1600 O O . VAL A 1 197 ? 17.938 -0.691 -8.222 1.00 29.66 197 VAL A O 1
ATOM 1603 N N . PHE A 1 198 ? 20.111 -0.179 -7.926 1.00 28.77 198 PHE A N 1
ATOM 1604 C CA . PHE A 1 198 ? 20.582 -1.553 -7.818 1.00 28.77 198 PHE A CA 1
ATOM 1605 C C . PHE A 1 198 ? 20.436 -1.959 -6.348 1.00 28.77 198 PHE A C 1
ATOM 1607 O O . PHE A 1 198 ? 20.915 -1.233 -5.471 1.00 28.77 198 PHE A O 1
ATOM 1614 N N . ILE A 1 199 ? 19.782 -3.092 -6.109 1.00 28.97 199 ILE A N 1
ATOM 1615 C CA . ILE A 1 199 ? 20.016 -3.951 -4.944 1.00 28.97 199 ILE A CA 1
ATOM 1616 C C . ILE A 1 199 ? 20.672 -5.212 -5.510 1.00 28.97 199 ILE A C 1
ATOM 1618 O O . ILE A 1 199 ? 20.154 -5.679 -6.550 1.00 28.97 199 ILE A O 1
#

Secondary structure (DSSP, 8-state):
--------------------HHHHHHTT--HHHHHHHHHHS-HHHHHHHHHHHHHHHHTS---HHHHHHHHHHHHHHHTTT-HHHHHHHHHHHHHHHHHSBHHHHHHHHS-SS-----SS-S--SBPPHHHHHHHHHHTT-TT-SS-TTSS-------SS-BSB-SSSS-GGGSSS--B-BTTBBBGGGBB-SSS----

Mean predicted aligned error: 11.78 Å